Protein AF-A0A2R5HFZ2-F1 (afdb_monomer_lite)

Organism: NCBI:txid2169526

Secondary structure (DSSP, 8-state):
-PEEEES--TTTT-HHHHHHHHHTTS-EEHHHHHHHTTT-TTHHHHHHHHHHTTSEEEETTEEEESSPPB-GGGS--S---BPP-EEE--S-EEEETT-HHHHHHHHSEEEEEE--SS--EEEEEEEETTS-S-SHHHHHHHHHTTPPPPHHHHHHHHHH-S--HHHHHHHHHHHHHGGGT-SEEE-SS--HHHHHHHHTTSEEEEETTEEEESS-B-----PPEEE-S-HHHHHHHHHHB---S---EEEE--

Sequence (254 aa):
MPVQIFGGNKLTRSPFFLALIEFLREEKSLREIHKAFEDTRNLDRQLDQLISAGLVIRSEKRYRLGFPIFTDGDFKLEPTALAPSRLSYDGPIFIEAGSRLAERLSQSLIYQTLTNETNSVKLHFISRFDHGTENLFNYFYKLEKELPLSPFEEEVYQILGDVDPEYCLKYMTTFLLRFLKKESINVSRPDIFVRTLEKYGMIEKTGEKSYMLKQSFQAEEELPVQTFTDPKAFIQAQLAQQQTSVHDYLSIGG

Foldseek 3Di:
DFKDKALDAPLCPDPLNRVVQVVQPDKDAPVVVCVVCVVPPPSVVSVVVCVVVQQWPADPRIIHGSDDADAPVLDDLDAAEDEDAAEDDNDMHIYDPPGPLVVLQQQFKHWDWDDAPQFQKIWIAIARSVLPDDDPVSLVVCVVRVHDDDPLSVVLCVLCPPDDSNVLCNVLVVVVVVCVVPQKDFAPDDHSSNVSCCSNVQWHDPDPGIIGGPADADADDDGHYDYDHDVSVSSRVRSNYDPDPDHTHMYGHD

Structure (mmCIF, N/CA/C/O backbone):
data_AF-A0A2R5HFZ2-F1
#
_entry.id   AF-A0A2R5HFZ2-F1
#
loop_
_atom_site.group_PDB
_atom_site.id
_atom_site.type_symbol
_atom_site.label_atom_id
_atom_site.label_alt_id
_atom_site.label_comp_id
_atom_site.label_asym_id
_atom_site.label_entity_id
_atom_site.label_seq_id
_atom_site.pdbx_PDB_ins_code
_atom_site.Cartn_x
_atom_site.Cartn_y
_atom_site.Cartn_z
_atom_site.occupancy
_atom_site.B_iso_or_equiv
_atom_site.auth_seq_id
_atom_site.auth_comp_id
_atom_site.auth_asym_id
_atom_site.auth_atom_id
_atom_site.pdbx_PDB_model_num
ATOM 1 N N . MET A 1 1 ? 19.995 -7.529 -12.414 1.00 62.22 1 MET A N 1
ATOM 2 C CA . MET A 1 1 ? 19.604 -7.946 -11.044 1.00 62.22 1 MET A CA 1
ATOM 3 C C . MET A 1 1 ? 18.152 -7.556 -10.893 1.00 62.22 1 MET A C 1
ATOM 5 O O . MET A 1 1 ? 17.826 -6.503 -11.410 1.00 62.22 1 MET A O 1
ATOM 9 N N . PRO A 1 2 ? 17.278 -8.360 -10.272 1.00 86.69 2 PRO A N 1
ATOM 10 C CA . PRO A 1 2 ? 15.845 -8.067 -10.276 1.00 86.69 2 PRO A CA 1
ATOM 11 C C . PRO A 1 2 ? 15.543 -6.672 -9.703 1.00 86.69 2 PRO A C 1
ATOM 13 O O . PRO A 1 2 ? 16.298 -6.160 -8.881 1.00 86.69 2 PRO A O 1
ATOM 16 N N . VAL A 1 3 ? 14.446 -6.051 -10.136 1.00 90.81 3 VAL A N 1
ATOM 17 C CA . VAL A 1 3 ? 13.976 -4.763 -9.603 1.00 90.81 3 VAL A CA 1
ATOM 18 C C . VAL A 1 3 ? 12.883 -5.000 -8.569 1.00 90.81 3 VAL A C 1
ATOM 20 O O . VAL A 1 3 ? 11.909 -5.703 -8.831 1.00 90.81 3 VAL A O 1
ATOM 23 N N . GLN A 1 4 ? 13.033 -4.381 -7.402 1.00 92.50 4 GLN A N 1
ATOM 24 C CA . GLN A 1 4 ? 11.986 -4.261 -6.399 1.00 92.50 4 GLN A CA 1
ATOM 25 C C . GLN A 1 4 ? 11.173 -2.991 -6.668 1.00 92.50 4 GLN A C 1
ATOM 27 O O . GLN A 1 4 ? 11.733 -1.914 -6.882 1.00 92.50 4 GLN A O 1
ATOM 32 N N . ILE A 1 5 ? 9.846 -3.129 -6.668 1.00 92.56 5 ILE A N 1
ATOM 33 C CA . ILE A 1 5 ? 8.912 -2.055 -7.017 1.00 92.56 5 ILE A CA 1
ATOM 34 C C . ILE A 1 5 ? 8.063 -1.707 -5.794 1.00 92.56 5 ILE A C 1
ATOM 36 O O . ILE A 1 5 ? 7.328 -2.561 -5.299 1.00 92.56 5 ILE A O 1
ATOM 40 N N . PHE A 1 6 ? 8.114 -0.454 -5.345 1.00 90.81 6 PHE A N 1
ATOM 41 C CA . PHE A 1 6 ? 7.210 0.088 -4.322 1.00 90.81 6 PHE A CA 1
ATOM 42 C C . PHE A 1 6 ? 6.135 0.954 -4.981 1.00 90.81 6 PHE A C 1
ATOM 44 O O . PHE A 1 6 ? 6.389 1.549 -6.026 1.00 90.81 6 PHE A O 1
ATOM 51 N N . GLY A 1 7 ? 4.926 1.001 -4.412 1.00 86.25 7 GLY A N 1
ATOM 52 C CA . GLY A 1 7 ? 3.814 1.775 -4.991 1.00 86.25 7 GLY A CA 1
ATOM 53 C C . GLY A 1 7 ? 3.380 1.293 -6.384 1.00 86.25 7 GLY A C 1
ATOM 54 O O . GLY A 1 7 ? 2.811 2.046 -7.167 1.00 86.25 7 GLY A O 1
ATOM 55 N N . GLY A 1 8 ? 3.695 0.040 -6.732 1.00 84.12 8 GLY A N 1
ATOM 56 C CA . GLY A 1 8 ? 3.371 -0.529 -8.037 1.00 84.12 8 GLY A CA 1
ATOM 57 C C . GLY A 1 8 ? 1.864 -0.668 -8.275 1.00 84.12 8 GLY A C 1
ATOM 58 O O . GLY A 1 8 ? 1.080 -0.837 -7.342 1.00 84.12 8 GLY A O 1
ATOM 59 N N . ASN A 1 9 ? 1.471 -0.665 -9.546 1.00 82.69 9 ASN A N 1
ATOM 60 C CA . ASN A 1 9 ? 0.103 -0.893 -9.995 1.00 82.69 9 ASN A CA 1
ATOM 61 C C . ASN A 1 9 ? 0.015 -2.201 -10.805 1.00 82.69 9 ASN A C 1
ATOM 63 O O . ASN A 1 9 ? 0.996 -2.926 -10.981 1.00 82.69 9 ASN A O 1
ATOM 67 N N . LYS A 1 10 ? -1.171 -2.503 -11.336 1.00 84.19 10 LYS A N 1
ATOM 68 C CA . LYS A 1 10 ? -1.409 -3.704 -12.149 1.00 84.19 10 LYS A CA 1
ATOM 69 C C . LYS A 1 10 ? -0.451 -3.839 -13.341 1.00 84.19 10 LYS A C 1
ATOM 71 O O . LYS A 1 10 ? -0.019 -4.944 -13.658 1.00 84.19 10 LYS A O 1
ATOM 76 N N . LEU A 1 11 ? -0.101 -2.726 -13.986 1.00 87.25 11 LEU A N 1
ATOM 77 C CA . LEU A 1 11 ? 0.795 -2.708 -15.142 1.00 87.25 11 LEU A CA 1
ATOM 78 C C . LEU A 1 11 ? 2.233 -3.042 -14.726 1.00 87.25 11 LEU A C 1
ATOM 80 O O . LEU A 1 11 ? 2.869 -3.890 -15.357 1.00 87.25 11 LEU A O 1
ATOM 84 N N . THR A 1 12 ? 2.707 -2.455 -13.619 1.00 89.56 12 THR A N 1
ATOM 85 C CA . THR A 1 12 ? 4.069 -2.686 -13.118 1.00 89.56 12 THR A CA 1
ATOM 86 C C . THR A 1 12 ? 4.281 -4.060 -12.477 1.00 89.56 12 THR A C 1
ATOM 88 O O . THR A 1 12 ? 5.417 -4.450 -12.224 1.00 89.56 12 THR A O 1
ATOM 91 N N . ARG A 1 13 ? 3.209 -4.826 -12.252 1.00 86.31 13 ARG A N 1
ATOM 92 C CA . ARG A 1 13 ? 3.265 -6.226 -11.794 1.00 86.31 13 ARG A CA 1
ATOM 93 C C . ARG A 1 13 ? 3.108 -7.255 -12.903 1.00 86.31 13 ARG A C 1
ATOM 95 O O . ARG A 1 13 ? 3.192 -8.452 -12.634 1.00 86.31 13 ARG A O 1
ATOM 102 N N . SER A 1 14 ? 2.841 -6.824 -14.134 1.00 90.19 14 SER A N 1
ATOM 103 C CA . SER A 1 14 ? 2.657 -7.768 -15.231 1.00 90.19 14 SER A CA 1
ATOM 104 C C . SER A 1 14 ? 3.952 -8.565 -15.479 1.00 90.19 14 SER A C 1
ATOM 106 O O . SER A 1 14 ? 5.037 -7.976 -15.475 1.00 90.19 14 SER A O 1
ATOM 108 N N . PRO A 1 15 ? 3.872 -9.888 -15.734 1.00 90.69 15 PRO A N 1
ATOM 109 C CA . PRO A 1 15 ? 5.060 -10.702 -16.005 1.00 90.69 15 PRO A CA 1
ATOM 110 C C . PRO A 1 15 ? 5.894 -10.167 -17.173 1.00 90.69 15 PRO A C 1
ATOM 112 O O . PRO A 1 15 ? 7.122 -10.180 -17.122 1.00 90.69 15 PRO A O 1
ATOM 115 N N . PHE A 1 16 ? 5.218 -9.643 -18.201 1.00 92.94 16 PHE A N 1
ATOM 116 C CA . PHE A 1 16 ? 5.869 -9.006 -19.340 1.00 92.94 16 PHE A CA 1
ATOM 117 C C . PHE A 1 16 ? 6.682 -7.781 -18.917 1.00 92.94 16 PHE A C 1
ATOM 119 O O . PHE A 1 16 ? 7.850 -7.685 -19.278 1.00 92.94 16 PHE A O 1
ATOM 126 N N . PHE A 1 17 ? 6.109 -6.868 -18.127 1.00 93.81 17 PHE A N 1
ATOM 127 C CA . PHE A 1 17 ? 6.831 -5.677 -17.691 1.00 93.81 17 PHE A CA 1
ATOM 128 C C . PHE A 1 17 ? 8.045 -6.021 -16.827 1.00 93.81 17 PHE A C 1
ATOM 130 O O . PHE A 1 17 ? 9.115 -5.471 -17.060 1.00 93.81 17 PHE A O 1
ATOM 137 N N . LEU A 1 18 ? 7.920 -6.966 -15.890 1.00 92.12 18 LEU A N 1
ATOM 138 C CA . LEU A 1 18 ? 9.047 -7.392 -15.053 1.00 92.12 18 LEU A CA 1
ATOM 139 C C . LEU A 1 18 ? 10.216 -7.932 -15.892 1.00 92.12 18 LEU A C 1
ATOM 141 O O . LEU A 1 18 ? 11.369 -7.596 -15.630 1.00 92.12 18 LEU A O 1
ATOM 145 N N . ALA A 1 19 ? 9.923 -8.714 -16.934 1.00 92.56 19 ALA A N 1
ATOM 146 C CA . ALA A 1 19 ? 10.944 -9.199 -17.859 1.00 92.56 19 ALA A CA 1
ATOM 147 C C . ALA A 1 19 ? 11.495 -8.078 -18.763 1.00 92.56 19 ALA A C 1
ATOM 149 O O . ALA A 1 19 ? 12.697 -8.022 -19.033 1.00 92.56 19 ALA A O 1
ATOM 150 N N . LEU A 1 20 ? 10.633 -7.156 -19.203 1.00 94.38 20 LEU A N 1
ATOM 151 C CA . LEU A 1 20 ? 11.014 -6.027 -20.049 1.00 94.38 20 LEU A CA 1
ATOM 152 C C . LEU A 1 20 ? 11.926 -5.035 -19.320 1.00 94.38 20 LEU A C 1
ATOM 154 O O . LEU A 1 20 ? 12.846 -4.514 -19.946 1.00 94.38 20 LEU A O 1
ATOM 158 N N . ILE A 1 21 ? 11.709 -4.790 -18.022 1.00 94.19 21 ILE A N 1
ATOM 159 C CA . ILE A 1 21 ? 12.558 -3.894 -17.222 1.00 94.19 21 ILE A CA 1
ATOM 160 C C . ILE A 1 21 ? 14.017 -4.338 -17.283 1.00 94.19 21 ILE A C 1
ATOM 162 O O . ILE A 1 21 ? 14.897 -3.527 -17.566 1.00 94.19 21 ILE A O 1
ATOM 166 N N . GLU A 1 22 ? 14.271 -5.627 -17.054 1.00 91.38 22 GLU A N 1
ATOM 167 C CA . GLU A 1 22 ? 15.630 -6.168 -17.098 1.00 91.38 22 GLU A CA 1
ATOM 168 C C . GLU A 1 22 ? 16.227 -6.080 -18.507 1.00 91.38 22 GLU A C 1
ATOM 170 O O . GLU A 1 22 ? 17.408 -5.769 -18.659 1.00 91.38 22 GLU A O 1
ATOM 175 N N . PHE A 1 23 ? 15.412 -6.296 -19.543 1.00 93.69 23 PHE A N 1
ATOM 176 C CA . PHE A 1 23 ? 15.856 -6.232 -20.935 1.00 93.69 23 PHE A CA 1
ATOM 177 C C . PHE A 1 23 ? 16.185 -4.805 -21.410 1.00 93.69 23 PHE A C 1
ATOM 179 O O . PHE A 1 23 ? 17.129 -4.613 -22.179 1.00 93.69 23 PHE A O 1
ATOM 186 N N . LEU A 1 24 ? 15.430 -3.803 -20.944 1.00 94.38 24 LEU A N 1
ATOM 187 C CA . LEU A 1 24 ? 15.576 -2.387 -21.308 1.00 94.38 24 LEU A CA 1
ATOM 188 C C . LEU A 1 24 ? 16.500 -1.591 -20.373 1.00 94.38 24 LEU A C 1
ATOM 190 O O . LEU A 1 24 ? 16.506 -0.359 -20.425 1.00 94.38 24 LEU A O 1
ATOM 194 N N . ARG A 1 25 ? 17.324 -2.264 -19.558 1.00 89.38 25 ARG A N 1
ATOM 195 C CA . ARG A 1 25 ? 18.435 -1.609 -18.837 1.00 89.38 25 ARG A CA 1
ATOM 196 C C . ARG A 1 25 ? 19.384 -0.868 -19.782 1.00 89.38 25 ARG A C 1
ATOM 198 O O . ARG A 1 25 ? 19.995 0.121 -19.394 1.00 89.38 25 ARG A O 1
ATOM 205 N N . GLU A 1 26 ? 19.466 -1.333 -21.024 1.00 89.62 26 GLU A N 1
ATOM 206 C CA . GLU A 1 26 ? 20.100 -0.643 -22.141 1.00 89.62 26 GLU A CA 1
ATOM 207 C C . GLU A 1 26 ? 19.052 -0.313 -23.204 1.00 89.62 26 GLU A C 1
ATOM 209 O O . GLU A 1 26 ? 18.038 -1.001 -23.324 1.00 89.62 26 GLU A O 1
ATOM 214 N N . GLU A 1 27 ? 19.314 0.696 -24.032 1.00 93.31 27 GLU A N 1
ATOM 215 C CA . GLU A 1 27 ? 18.414 1.026 -25.136 1.00 93.31 27 GLU A CA 1
ATOM 216 C C . GLU A 1 27 ? 18.359 -0.104 -26.171 1.00 93.31 27 GLU A C 1
ATOM 218 O O . GLU A 1 27 ? 19.392 -0.559 -26.671 1.00 93.31 27 GLU A O 1
ATOM 223 N N . LYS A 1 28 ? 17.147 -0.520 -26.550 1.00 95.56 28 LYS A N 1
ATOM 224 C CA . LYS A 1 28 ? 16.920 -1.583 -27.543 1.00 95.56 28 LYS A CA 1
ATOM 225 C C . LYS A 1 28 ? 16.058 -1.093 -28.697 1.00 95.56 28 LYS A C 1
ATOM 227 O O . LYS A 1 28 ? 15.290 -0.141 -28.579 1.00 95.56 28 LYS A O 1
ATOM 232 N N . SER A 1 29 ? 16.178 -1.737 -29.849 1.00 95.19 29 SER A N 1
ATOM 233 C CA . SER A 1 29 ? 15.286 -1.539 -30.992 1.00 95.19 29 SER A CA 1
ATOM 234 C C . SER A 1 29 ? 14.036 -2.413 -30.888 1.00 95.19 29 SER A C 1
ATOM 236 O O . SER A 1 29 ? 14.028 -3.445 -30.220 1.00 95.19 29 SER A O 1
ATOM 238 N N . LEU A 1 30 ? 12.985 -2.049 -31.631 1.00 93.44 30 LEU A N 1
ATOM 239 C CA . LEU A 1 30 ? 11.753 -2.845 -31.690 1.00 93.44 30 LEU A CA 1
ATOM 240 C C . LEU A 1 30 ? 12.022 -4.297 -32.121 1.00 93.44 30 LEU A C 1
ATOM 242 O O . LEU A 1 30 ? 11.455 -5.223 -31.558 1.00 93.44 30 LEU A O 1
ATOM 246 N N . ARG A 1 31 ? 12.932 -4.511 -33.083 1.00 93.19 31 ARG A N 1
ATOM 247 C CA . ARG A 1 31 ? 13.287 -5.855 -33.573 1.00 93.19 31 ARG A CA 1
ATOM 248 C C . ARG A 1 31 ? 13.895 -6.730 -32.478 1.00 93.19 31 ARG A C 1
ATOM 250 O O . ARG A 1 31 ? 13.592 -7.914 -32.419 1.00 93.19 31 ARG A O 1
ATOM 257 N N . GLU A 1 32 ? 14.738 -6.149 -31.629 1.00 95.38 32 GLU A N 1
ATOM 258 C CA . GLU A 1 32 ? 15.334 -6.858 -30.492 1.00 95.38 32 GLU A CA 1
ATOM 259 C C . GLU A 1 32 ? 14.274 -7.218 -29.451 1.00 95.38 32 GLU A C 1
ATOM 261 O O . GLU A 1 32 ? 14.295 -8.333 -28.941 1.00 95.38 32 GLU A O 1
ATOM 266 N N . ILE A 1 33 ? 13.316 -6.318 -29.195 1.00 93.81 33 ILE A N 1
ATOM 267 C CA . ILE A 1 33 ? 12.186 -6.583 -28.293 1.00 93.81 33 ILE A CA 1
ATOM 268 C C . ILE A 1 33 ? 11.312 -7.713 -28.846 1.00 93.81 33 ILE A C 1
ATOM 270 O O . ILE A 1 33 ? 11.071 -8.676 -28.127 1.00 93.81 33 ILE A O 1
ATOM 274 N N . HIS A 1 34 ? 10.883 -7.659 -30.114 1.00 93.75 34 HIS A N 1
ATOM 275 C CA . HIS A 1 34 ? 10.091 -8.753 -30.694 1.00 93.75 34 HIS A CA 1
ATOM 276 C C . HIS A 1 34 ? 10.817 -10.083 -30.583 1.00 93.75 34 HIS A C 1
ATOM 278 O O . HIS A 1 34 ? 10.203 -11.041 -30.145 1.00 93.75 34 HIS A O 1
ATOM 284 N N . LYS A 1 35 ? 12.116 -10.117 -30.905 1.00 94.88 35 LYS A N 1
ATOM 285 C CA . LYS A 1 35 ? 12.922 -11.338 -30.833 1.00 94.88 35 LYS A CA 1
ATOM 286 C C . LYS A 1 35 ? 13.051 -11.891 -29.409 1.00 94.88 35 LYS A C 1
ATOM 288 O O . LYS A 1 35 ? 13.080 -13.100 -29.215 1.00 94.88 35 LYS A O 1
ATOM 293 N N . ALA A 1 36 ? 13.171 -11.023 -28.407 1.00 93.81 36 ALA A N 1
ATOM 294 C CA . ALA A 1 36 ? 13.284 -11.443 -27.011 1.00 93.81 36 ALA A CA 1
ATOM 295 C C . ALA A 1 36 ? 11.942 -11.897 -26.411 1.00 93.81 36 ALA A C 1
ATOM 297 O O . ALA A 1 36 ? 11.929 -12.673 -25.460 1.00 93.81 36 ALA A O 1
ATOM 298 N N . PHE A 1 37 ? 10.824 -11.422 -26.965 1.00 94.44 37 PHE A N 1
ATOM 299 C CA . PHE A 1 37 ? 9.478 -11.623 -26.431 1.00 94.44 37 PHE A CA 1
ATOM 300 C C . PHE A 1 37 ? 8.515 -12.230 -27.466 1.00 94.44 37 PHE A C 1
ATOM 302 O O . PHE A 1 37 ? 7.322 -11.932 -27.425 1.00 94.44 37 PHE A O 1
ATOM 309 N N . GLU A 1 38 ? 9.004 -13.089 -28.373 1.00 91.44 38 GLU A N 1
ATOM 310 C CA . GLU A 1 38 ? 8.217 -13.673 -29.482 1.00 91.44 38 GLU A CA 1
ATOM 311 C C . GLU A 1 38 ? 6.965 -14.417 -28.989 1.00 91.44 38 GLU A C 1
ATOM 313 O O . GLU A 1 38 ? 5.900 -14.324 -29.599 1.00 91.44 38 GLU A O 1
ATOM 318 N N . ASP A 1 39 ? 7.061 -15.072 -27.829 1.00 90.62 39 ASP A N 1
ATOM 319 C CA . ASP A 1 39 ? 5.962 -15.821 -27.208 1.00 90.62 39 ASP A CA 1
ATOM 320 C C . ASP A 1 39 ? 4.954 -14.933 -26.450 1.00 90.62 39 ASP A C 1
ATOM 322 O O . ASP A 1 39 ? 3.920 -15.404 -25.959 1.00 90.62 39 ASP A O 1
ATOM 326 N N . THR A 1 40 ? 5.225 -13.629 -26.329 1.00 91.00 40 THR A N 1
ATOM 327 C CA . THR A 1 40 ? 4.358 -12.705 -25.590 1.00 91.00 40 THR A CA 1
ATOM 328 C C . THR A 1 40 ? 3.142 -12.329 -26.428 1.00 91.00 40 THR A C 1
ATOM 330 O O . THR A 1 40 ? 3.220 -11.600 -27.418 1.00 91.00 40 THR A O 1
ATOM 333 N N . ARG A 1 41 ? 1.961 -12.774 -25.991 1.00 90.12 41 ARG A N 1
ATOM 334 C CA . ARG A 1 41 ? 0.690 -12.420 -26.640 1.00 90.12 41 ARG A CA 1
ATOM 335 C C . ARG A 1 41 ? 0.459 -10.909 -26.621 1.00 90.12 41 ARG A C 1
ATOM 337 O O . ARG A 1 41 ? 0.588 -10.271 -25.579 1.00 90.12 41 ARG A O 1
ATOM 344 N N . ASN A 1 42 ? 0.002 -10.358 -27.746 1.00 91.62 42 ASN A N 1
ATOM 345 C CA . ASN A 1 42 ? -0.332 -8.935 -27.891 1.00 91.62 42 ASN A CA 1
ATOM 346 C C . ASN A 1 42 ? 0.818 -7.988 -27.488 1.00 91.62 42 ASN A C 1
ATOM 348 O O . ASN A 1 42 ? 0.557 -6.946 -26.887 1.00 91.62 42 ASN A O 1
ATOM 352 N N . LEU A 1 43 ? 2.068 -8.356 -27.795 1.00 92.75 43 LEU A N 1
ATOM 353 C CA . LEU A 1 43 ? 3.269 -7.596 -27.433 1.00 92.75 43 LEU A CA 1
ATOM 354 C C . LEU A 1 43 ? 3.154 -6.101 -27.765 1.00 92.75 43 LEU A C 1
ATOM 356 O O . LEU A 1 43 ? 3.356 -5.275 -26.880 1.00 92.75 43 LEU A O 1
ATOM 360 N N . ASP A 1 44 ? 2.758 -5.756 -28.994 1.00 92.00 44 ASP A N 1
ATOM 361 C CA . ASP A 1 44 ? 2.645 -4.356 -29.433 1.00 92.00 44 ASP A CA 1
ATOM 362 C C . ASP A 1 44 ? 1.669 -3.559 -28.566 1.00 92.00 44 ASP A C 1
ATOM 364 O O . ASP A 1 44 ? 1.990 -2.478 -28.079 1.00 92.00 44 ASP A O 1
ATOM 368 N N . ARG A 1 45 ? 0.501 -4.142 -28.269 1.00 94.12 45 ARG A N 1
ATOM 369 C CA . ARG A 1 45 ? -0.506 -3.508 -27.413 1.00 94.12 45 ARG A CA 1
ATOM 370 C C . ARG A 1 45 ? 0.004 -3.314 -25.985 1.00 94.12 45 ARG A C 1
ATOM 372 O O . ARG A 1 45 ? -0.290 -2.289 -25.376 1.00 94.12 45 ARG A O 1
ATOM 379 N N . GLN A 1 46 ? 0.725 -4.292 -25.435 1.00 94.25 46 GLN A N 1
ATOM 380 C CA . GLN A 1 46 ? 1.317 -4.159 -24.101 1.00 94.25 46 GLN A CA 1
ATOM 381 C C . GLN A 1 46 ? 2.403 -3.076 -24.089 1.00 94.25 46 GLN A C 1
ATOM 383 O O . GLN A 1 46 ? 2.452 -2.265 -23.168 1.00 94.25 46 GLN A O 1
ATOM 388 N N . LEU A 1 47 ? 3.233 -3.011 -25.131 1.00 93.94 47 LEU A N 1
ATOM 389 C CA . LEU A 1 47 ? 4.270 -1.995 -25.268 1.00 93.94 47 LEU A CA 1
ATOM 390 C C . LEU A 1 47 ? 3.671 -0.584 -25.393 1.00 93.94 47 LEU A C 1
ATOM 392 O O . LEU A 1 47 ? 4.116 0.325 -24.697 1.00 93.94 47 LEU A O 1
ATOM 396 N N . ASP A 1 48 ? 2.616 -0.409 -26.188 1.00 94.56 48 ASP A N 1
ATOM 397 C CA . ASP A 1 48 ? 1.900 0.865 -26.329 1.00 94.56 48 ASP A CA 1
ATOM 398 C C . ASP A 1 48 ? 1.266 1.331 -25.008 1.00 94.56 48 ASP A C 1
ATOM 400 O O . ASP A 1 48 ? 1.277 2.526 -24.696 1.00 94.56 48 ASP A O 1
ATOM 404 N N . GLN A 1 49 ? 0.753 0.404 -24.190 1.00 94.94 49 GLN A N 1
ATOM 405 C CA . GLN A 1 49 ? 0.268 0.713 -22.840 1.00 94.94 49 GLN A CA 1
ATOM 406 C C . GLN A 1 49 ? 1.398 1.205 -21.931 1.00 94.94 49 GLN A C 1
ATOM 408 O O . GLN A 1 49 ? 1.226 2.200 -21.227 1.00 94.94 49 GLN A O 1
ATOM 413 N N . LEU A 1 50 ? 2.563 0.551 -21.970 1.00 95.00 50 LEU A N 1
ATOM 414 C CA . LEU A 1 50 ? 3.735 0.969 -21.196 1.00 95.00 50 LEU A CA 1
ATOM 415 C C . LEU A 1 50 ? 4.265 2.338 -21.641 1.00 95.00 50 LEU A C 1
ATOM 417 O O . LEU A 1 50 ? 4.677 3.133 -20.797 1.00 95.00 50 LEU A O 1
ATOM 421 N N . ILE A 1 51 ? 4.223 2.630 -22.943 1.00 94.94 51 ILE A N 1
ATOM 422 C CA . ILE A 1 51 ? 4.611 3.937 -23.490 1.00 94.94 51 ILE A CA 1
ATOM 423 C C . ILE A 1 51 ? 3.632 5.020 -23.049 1.00 94.94 51 ILE A C 1
ATOM 425 O O . ILE A 1 51 ? 4.047 6.078 -22.586 1.00 94.94 51 ILE A O 1
ATOM 429 N N . SER A 1 52 ? 2.332 4.737 -23.132 1.00 94.88 52 SER A N 1
ATOM 430 C CA . SER A 1 52 ? 1.283 5.672 -22.718 1.00 94.88 52 SER A CA 1
ATOM 431 C C . SER A 1 52 ? 1.352 5.991 -21.222 1.00 94.88 52 SER A C 1
ATOM 433 O O . SER A 1 52 ? 1.074 7.114 -20.816 1.00 94.88 52 SER A O 1
ATOM 435 N N . ALA A 1 53 ? 1.763 5.017 -20.407 1.00 92.38 53 ALA A N 1
ATOM 436 C CA . ALA A 1 53 ? 1.988 5.181 -18.973 1.00 92.38 53 ALA A CA 1
ATOM 437 C C . ALA A 1 53 ? 3.335 5.849 -18.626 1.00 92.38 53 ALA A C 1
ATOM 439 O O . ALA A 1 53 ? 3.640 6.013 -17.447 1.00 92.38 53 ALA A O 1
ATOM 440 N N . GLY A 1 54 ? 4.172 6.184 -19.616 1.00 93.50 54 GLY A N 1
ATOM 441 C CA . GLY A 1 54 ? 5.499 6.769 -19.400 1.00 93.50 54 GLY A CA 1
ATOM 442 C C . GLY A 1 54 ? 6.535 5.801 -18.815 1.00 93.50 54 GLY A C 1
ATOM 443 O O . GLY A 1 54 ? 7.633 6.221 -18.463 1.00 93.50 54 GLY A O 1
ATOM 444 N N . LEU A 1 55 ? 6.219 4.505 -18.724 1.00 94.44 55 LEU A N 1
ATOM 445 C CA . LEU A 1 55 ? 7.128 3.471 -18.217 1.00 94.44 55 LEU A CA 1
ATOM 446 C C . LEU A 1 55 ? 8.208 3.109 -19.245 1.00 94.44 55 LEU A C 1
ATOM 448 O O . LEU A 1 55 ? 9.329 2.752 -18.884 1.00 94.44 55 LEU A O 1
ATOM 452 N N . VAL A 1 56 ? 7.882 3.234 -20.531 1.00 96.38 56 VAL A N 1
ATOM 453 C CA . VAL A 1 56 ? 8.815 3.057 -21.647 1.00 96.38 56 VAL A CA 1
ATOM 454 C C . VAL A 1 56 ? 8.820 4.326 -22.487 1.00 96.38 56 VAL A C 1
ATOM 456 O O . VAL A 1 56 ? 7.773 4.853 -22.844 1.00 96.38 56 VAL A O 1
ATOM 459 N N . ILE A 1 57 ? 10.004 4.809 -22.849 1.00 96.44 57 ILE A N 1
ATOM 460 C CA . ILE A 1 57 ? 10.162 5.938 -23.763 1.00 96.44 57 ILE A CA 1
ATOM 461 C C . ILE A 1 57 ? 10.636 5.410 -25.109 1.00 96.44 57 ILE A C 1
ATOM 463 O O . ILE A 1 57 ? 11.644 4.707 -25.195 1.00 96.44 57 ILE A O 1
ATOM 467 N N . ARG A 1 58 ? 9.914 5.787 -26.166 1.00 94.75 58 ARG A N 1
ATOM 468 C CA . ARG A 1 58 ? 10.288 5.535 -27.557 1.00 94.75 58 ARG A CA 1
ATOM 469 C C . ARG A 1 58 ? 10.840 6.819 -28.173 1.00 94.75 58 ARG A C 1
ATOM 471 O O . ARG A 1 58 ? 10.099 7.781 -28.345 1.00 94.75 58 ARG A O 1
ATOM 478 N N . SER A 1 59 ? 12.112 6.814 -28.558 1.00 93.69 59 SER A N 1
ATOM 479 C CA . SER A 1 59 ? 12.763 7.916 -29.280 1.00 93.69 59 SER A CA 1
ATOM 480 C C . SER A 1 59 ? 13.677 7.352 -30.360 1.00 93.69 59 SER A C 1
ATOM 482 O O . SER A 1 59 ? 14.333 6.346 -30.132 1.00 93.69 59 SER A O 1
ATOM 484 N N . GLU A 1 60 ? 13.692 7.940 -31.558 1.00 89.94 60 GLU A N 1
ATOM 485 C CA . GLU A 1 60 ? 14.594 7.531 -32.655 1.00 89.94 60 GLU A CA 1
ATOM 486 C C . GLU A 1 60 ? 14.596 6.015 -32.970 1.00 89.94 60 GLU A C 1
ATOM 488 O O . GLU A 1 60 ? 15.614 5.422 -33.316 1.00 89.94 60 GLU A O 1
ATOM 493 N N . LYS A 1 61 ? 13.428 5.357 -32.870 1.00 90.31 61 LYS A N 1
ATOM 494 C CA . LYS A 1 61 ? 13.254 3.889 -33.031 1.00 90.31 61 LYS A CA 1
ATOM 495 C C . LYS A 1 61 ? 13.974 3.038 -31.968 1.00 90.31 61 LYS A C 1
ATOM 497 O O . LYS A 1 61 ? 14.054 1.815 -32.121 1.00 90.31 61 LYS A O 1
ATOM 502 N N . ARG A 1 62 ? 14.446 3.666 -30.897 1.00 94.44 62 ARG A N 1
ATOM 503 C CA . ARG A 1 62 ? 14.974 3.046 -29.685 1.00 94.44 62 ARG A CA 1
ATOM 504 C C . ARG A 1 62 ? 13.945 3.135 -28.567 1.00 94.44 62 ARG A C 1
ATOM 506 O O . ARG A 1 62 ? 13.144 4.068 -28.508 1.00 94.44 62 ARG A O 1
ATOM 513 N N . TYR A 1 63 ? 13.972 2.134 -27.708 1.00 96.81 63 TYR A N 1
ATOM 514 C CA . TYR A 1 63 ? 13.122 1.985 -26.544 1.00 96.81 63 TYR A CA 1
ATOM 515 C C . TYR A 1 63 ? 14.026 1.905 -25.328 1.00 96.81 63 TYR A C 1
ATOM 517 O O . TYR A 1 63 ? 15.023 1.181 -25.336 1.00 96.81 63 TYR A O 1
ATOM 525 N N . ARG A 1 64 ? 13.670 2.657 -24.295 1.00 96.00 64 ARG A N 1
ATOM 526 C CA . ARG A 1 64 ? 14.384 2.705 -23.021 1.00 96.00 64 ARG A CA 1
ATOM 527 C C . ARG A 1 64 ? 13.395 2.854 -21.878 1.00 96.00 64 ARG A C 1
ATOM 529 O O . ARG A 1 64 ? 12.245 3.236 -22.104 1.00 96.00 64 ARG A O 1
ATOM 536 N N . LEU A 1 65 ? 13.848 2.605 -20.657 1.00 96.38 65 LEU A N 1
ATOM 537 C CA . LEU A 1 65 ? 13.047 2.881 -19.468 1.00 96.38 65 LEU A CA 1
ATOM 538 C C . LEU A 1 65 ? 12.754 4.382 -19.354 1.00 96.38 65 LEU A C 1
ATOM 540 O O . LEU A 1 65 ? 13.609 5.233 -19.630 1.00 96.38 65 LEU A O 1
ATOM 544 N N . GLY A 1 66 ? 11.516 4.695 -18.976 1.00 94.38 66 GLY A N 1
ATOM 545 C CA . GLY A 1 66 ? 11.063 6.063 -18.727 1.00 94.38 66 GLY A CA 1
ATOM 546 C C . GLY A 1 66 ? 11.348 6.572 -17.316 1.00 94.38 66 GLY A C 1
ATOM 547 O O . GLY A 1 66 ? 11.084 7.731 -17.018 1.00 94.38 66 GLY A O 1
ATOM 548 N N . PHE A 1 67 ? 11.914 5.723 -16.465 1.00 94.06 67 PHE A N 1
ATOM 549 C CA . PHE A 1 67 ? 12.176 5.979 -15.055 1.00 94.06 67 PHE A CA 1
ATOM 550 C C . PHE A 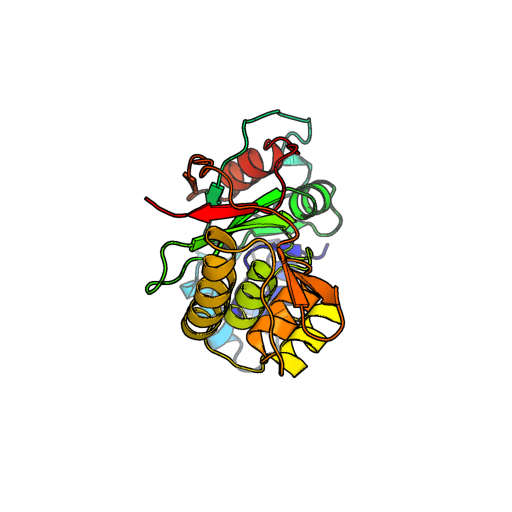1 67 ? 13.582 5.494 -14.672 1.00 94.06 67 PHE A C 1
ATOM 552 O O . PHE A 1 67 ? 14.124 4.597 -15.328 1.00 94.06 67 PHE A O 1
ATOM 559 N N . PRO A 1 68 ? 14.185 6.061 -13.614 1.00 94.31 68 PRO A N 1
ATOM 560 C CA . PRO A 1 68 ? 15.430 5.549 -13.059 1.00 94.31 68 PRO A CA 1
ATOM 561 C C . PRO A 1 68 ? 15.190 4.266 -12.250 1.00 94.31 68 PRO A C 1
ATOM 563 O O . PRO A 1 68 ? 14.162 4.123 -11.588 1.00 94.31 68 PRO A O 1
ATOM 566 N N . ILE A 1 69 ? 16.170 3.359 -12.264 1.00 95.25 69 ILE A N 1
ATOM 567 C CA . ILE A 1 69 ? 16.286 2.285 -11.271 1.00 95.25 69 ILE A CA 1
ATOM 568 C C . ILE A 1 69 ? 17.337 2.738 -10.267 1.00 95.25 69 ILE A C 1
ATOM 570 O O . ILE A 1 69 ? 18.495 2.930 -10.631 1.00 95.25 69 ILE A O 1
ATOM 574 N N . PHE A 1 70 ? 16.922 2.924 -9.023 1.00 95.94 70 PHE A N 1
ATOM 575 C CA . PHE A 1 70 ? 17.781 3.416 -7.960 1.00 95.94 70 PHE A CA 1
ATOM 576 C C . PHE A 1 70 ? 18.646 2.310 -7.352 1.00 95.94 70 PHE A C 1
ATOM 578 O O . PHE A 1 70 ? 18.217 1.164 -7.200 1.00 95.94 70 PHE A O 1
ATOM 585 N N . THR A 1 71 ? 19.855 2.688 -6.958 1.00 94.69 71 THR A N 1
ATOM 586 C CA . THR A 1 71 ? 20.879 1.826 -6.364 1.00 94.69 71 THR A CA 1
ATOM 587 C C . THR A 1 71 ? 21.436 2.454 -5.087 1.00 94.69 71 THR A C 1
ATOM 589 O O . THR A 1 71 ? 21.176 3.620 -4.779 1.00 94.69 71 THR A O 1
ATOM 592 N N . ASP A 1 72 ? 22.262 1.709 -4.353 1.00 93.25 72 ASP A N 1
ATOM 593 C CA . ASP A 1 72 ? 22.923 2.213 -3.142 1.00 93.25 72 ASP A CA 1
ATOM 594 C C . ASP A 1 72 ? 23.780 3.465 -3.400 1.00 93.25 72 ASP A C 1
ATOM 596 O O . ASP A 1 72 ? 23.925 4.304 -2.514 1.00 93.25 72 ASP A O 1
ATOM 600 N N . GLY A 1 73 ? 24.314 3.629 -4.617 1.00 92.56 73 GLY A N 1
ATOM 601 C CA . GLY A 1 73 ? 25.130 4.787 -4.995 1.00 92.56 73 GLY A CA 1
ATOM 602 C C . GLY A 1 73 ? 24.342 6.090 -5.172 1.00 92.56 73 GLY A C 1
ATOM 603 O O . GLY A 1 73 ? 24.934 7.169 -5.170 1.00 92.56 73 GLY A O 1
ATOM 604 N N . ASP A 1 74 ? 23.016 6.018 -5.300 1.00 92.94 74 ASP A N 1
ATOM 605 C CA . ASP A 1 74 ? 22.172 7.187 -5.565 1.00 92.94 74 ASP A CA 1
ATOM 606 C C . ASP A 1 74 ? 21.839 8.004 -4.307 1.00 92.94 74 ASP A C 1
ATOM 608 O O . ASP A 1 74 ? 21.389 9.155 -4.418 1.00 92.94 74 ASP A O 1
ATOM 612 N N . PHE A 1 75 ? 22.059 7.422 -3.120 1.00 91.12 75 PHE A N 1
ATOM 613 C CA . PHE A 1 75 ? 21.630 7.962 -1.831 1.00 91.12 75 PHE A CA 1
ATOM 614 C C . PHE A 1 75 ? 22.734 7.886 -0.781 1.00 91.12 75 PHE A C 1
ATOM 616 O O . PHE A 1 75 ? 23.464 6.907 -0.663 1.00 91.12 75 PHE A O 1
ATOM 623 N N . LYS A 1 76 ? 22.795 8.907 0.078 1.00 85.50 76 LYS A N 1
ATOM 624 C CA . LYS A 1 76 ? 23.554 8.811 1.325 1.00 85.50 76 LYS A CA 1
ATOM 625 C C . LYS A 1 76 ? 22.712 8.048 2.339 1.00 85.50 76 LYS A C 1
ATOM 627 O O . LYS A 1 76 ? 21.740 8.579 2.861 1.00 85.50 76 LYS A O 1
ATOM 632 N N . LEU A 1 77 ? 23.096 6.808 2.623 1.00 80.75 77 LEU A N 1
ATOM 633 C CA . LEU A 1 77 ? 22.410 5.938 3.584 1.00 80.75 77 LEU A CA 1
ATOM 634 C C . LEU A 1 77 ? 22.875 6.173 5.031 1.00 80.75 77 LEU A C 1
ATOM 636 O O . LEU A 1 77 ? 22.808 5.263 5.858 1.00 80.75 77 LEU A O 1
ATOM 640 N N . GLU A 1 78 ? 23.354 7.371 5.347 1.00 74.88 78 GLU A N 1
ATOM 641 C CA . GLU A 1 78 ? 23.661 7.776 6.717 1.00 74.88 78 GLU A CA 1
ATOM 642 C C . GLU A 1 78 ? 22.365 8.196 7.428 1.00 74.88 78 GLU A C 1
ATOM 644 O O . GLU A 1 78 ? 21.436 8.686 6.778 1.00 74.88 78 GLU A O 1
ATOM 649 N N . PRO A 1 79 ? 22.243 7.968 8.744 1.00 66.50 79 PRO A N 1
ATOM 650 C CA . PRO A 1 79 ? 21.067 8.390 9.485 1.00 66.50 79 PRO A CA 1
ATOM 651 C C . PRO A 1 79 ? 20.994 9.918 9.495 1.00 66.50 79 PRO A C 1
ATOM 653 O O . PRO A 1 79 ? 21.783 10.599 10.145 1.00 66.50 79 PRO A O 1
ATOM 656 N N . THR A 1 80 ? 20.030 10.448 8.751 1.00 67.56 80 THR A N 1
ATOM 657 C CA . THR A 1 80 ? 19.546 11.817 8.917 1.00 67.56 80 THR A CA 1
ATOM 658 C C . THR A 1 80 ? 18.330 11.750 9.832 1.00 67.56 80 THR A C 1
ATOM 660 O O . THR A 1 80 ? 17.611 10.754 9.818 1.00 67.56 80 THR A O 1
ATOM 663 N N . ALA A 1 81 ? 18.136 12.768 10.663 1.00 70.94 81 ALA A N 1
ATOM 664 C CA . ALA A 1 81 ? 17.098 12.774 11.682 1.00 70.94 81 ALA A CA 1
ATOM 665 C C . ALA A 1 81 ? 16.120 13.928 11.423 1.00 70.94 81 ALA A C 1
ATOM 667 O O . ALA A 1 81 ? 16.181 14.961 12.086 1.00 70.94 81 ALA A O 1
ATOM 668 N N . LEU A 1 82 ? 15.238 13.760 10.438 1.00 79.25 82 LEU A N 1
ATOM 669 C CA . LEU A 1 82 ? 14.097 14.647 10.217 1.00 79.25 82 LEU A CA 1
ATOM 670 C C . LEU A 1 82 ? 12.954 14.289 11.168 1.00 79.25 82 LEU A C 1
ATOM 672 O O . LEU A 1 82 ? 12.739 13.119 11.495 1.00 79.25 82 LEU A O 1
ATOM 676 N N . ALA A 1 83 ? 12.210 15.312 11.58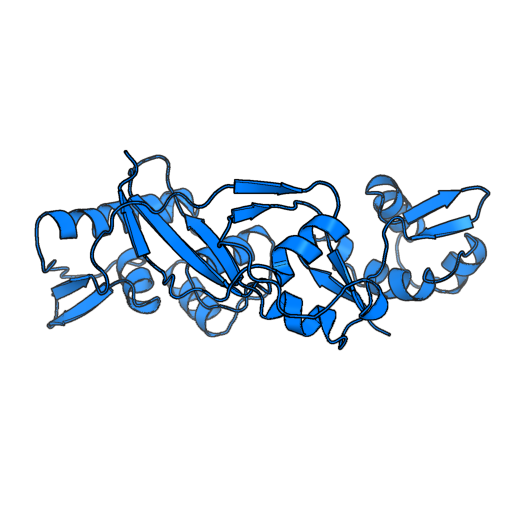7 1.00 81.56 83 ALA A N 1
ATOM 677 C CA . ALA A 1 83 ? 10.968 15.120 12.321 1.00 81.56 83 ALA A CA 1
ATOM 678 C C . ALA A 1 83 ? 9.977 14.277 11.489 1.00 81.56 83 ALA A C 1
ATOM 680 O O . ALA A 1 83 ? 9.940 14.420 10.259 1.00 81.56 83 ALA A O 1
ATOM 681 N N . PRO A 1 84 ? 9.183 13.407 12.136 1.00 85.88 84 PRO A N 1
ATOM 682 C CA . PRO A 1 84 ? 8.205 12.577 11.444 1.00 85.88 84 PRO A CA 1
ATOM 683 C C . PRO A 1 84 ? 7.210 13.434 10.658 1.00 85.88 84 PRO A C 1
ATOM 685 O O . PRO A 1 84 ? 6.786 14.501 11.102 1.00 85.88 84 PRO A O 1
ATOM 688 N N . SER A 1 85 ? 6.877 12.982 9.453 1.00 88.88 85 SER A N 1
ATOM 689 C CA . SER A 1 85 ? 6.015 13.689 8.507 1.00 88.88 85 SER A CA 1
ATOM 690 C C . SER A 1 85 ? 5.188 12.683 7.705 1.00 88.88 85 SER A C 1
ATOM 692 O O . SER A 1 85 ? 5.634 11.572 7.416 1.00 88.88 85 SER A O 1
ATOM 694 N N . ARG A 1 86 ? 3.994 13.075 7.261 1.00 90.19 86 ARG A N 1
ATOM 695 C CA . ARG A 1 86 ? 3.224 12.279 6.295 1.00 90.19 86 ARG A CA 1
ATOM 696 C C . ARG A 1 86 ? 3.727 12.582 4.892 1.00 90.19 86 ARG A C 1
ATOM 698 O O . ARG A 1 86 ? 3.359 13.595 4.302 1.00 90.19 86 ARG A O 1
ATOM 705 N N . LEU A 1 87 ? 4.603 11.725 4.378 1.00 92.62 87 LEU A N 1
ATOM 706 C CA . LEU A 1 87 ? 5.140 11.860 3.027 1.00 92.62 87 LEU A CA 1
ATOM 707 C C . LEU A 1 87 ? 4.220 11.155 2.024 1.00 92.62 87 LEU A C 1
ATOM 709 O O . LEU A 1 87 ? 3.821 10.015 2.253 1.00 92.62 87 LEU A O 1
ATOM 713 N N . SER A 1 88 ? 3.916 11.814 0.907 1.00 91.44 88 SER A N 1
ATOM 714 C CA . SER A 1 88 ? 3.095 11.261 -0.175 1.00 91.44 88 SER A CA 1
ATOM 715 C C . SER A 1 88 ? 3.818 11.313 -1.521 1.00 91.44 88 SER A C 1
ATOM 717 O O . SER A 1 88 ? 4.409 12.337 -1.877 1.00 91.44 88 SER A O 1
ATOM 719 N N . TYR A 1 89 ? 3.752 10.206 -2.263 1.00 93.19 89 TYR A N 1
ATOM 720 C CA . TYR A 1 89 ? 4.226 10.063 -3.638 1.00 93.19 89 TYR A CA 1
ATOM 721 C C . TYR A 1 89 ? 3.367 9.020 -4.365 1.00 93.19 89 TYR A C 1
ATOM 723 O O . TYR A 1 89 ? 3.324 7.860 -3.959 1.00 93.19 89 TYR A O 1
ATOM 731 N N . ASP A 1 90 ? 2.707 9.428 -5.450 1.00 87.00 90 ASP A N 1
ATOM 732 C CA . ASP A 1 90 ? 1.700 8.605 -6.144 1.00 87.00 90 ASP A CA 1
ATOM 733 C C . ASP A 1 90 ? 2.284 7.695 -7.244 1.00 87.00 90 ASP A C 1
ATOM 735 O O . ASP A 1 90 ? 1.556 6.955 -7.910 1.00 87.00 90 ASP A O 1
ATOM 739 N N . GLY A 1 91 ? 3.600 7.748 -7.472 1.00 88.75 91 GLY A N 1
ATOM 740 C CA . GLY A 1 91 ? 4.276 6.988 -8.523 1.00 88.75 91 GLY A CA 1
ATOM 741 C C . GLY A 1 91 ? 4.898 5.667 -8.048 1.00 88.75 91 GLY A C 1
ATOM 742 O O . GLY A 1 91 ? 5.178 5.485 -6.861 1.00 88.75 91 GLY A O 1
ATOM 743 N N . PRO A 1 92 ? 5.188 4.739 -8.977 1.00 92.19 92 PRO A N 1
ATOM 744 C CA . PRO A 1 92 ? 5.999 3.573 -8.667 1.00 92.19 92 PRO A CA 1
ATOM 745 C C . PRO A 1 92 ? 7.469 3.963 -8.457 1.00 92.19 92 PRO A C 1
ATOM 747 O O . PRO A 1 92 ? 8.028 4.778 -9.191 1.00 92.19 92 PRO A O 1
ATOM 750 N N . ILE A 1 93 ? 8.112 3.326 -7.484 1.00 95.00 93 ILE A N 1
ATOM 751 C CA . ILE A 1 93 ? 9.541 3.471 -7.193 1.00 95.00 93 ILE A CA 1
ATOM 752 C C . ILE A 1 93 ? 10.247 2.175 -7.570 1.00 95.00 93 ILE A C 1
ATOM 754 O O . ILE A 1 93 ? 9.839 1.101 -7.132 1.00 95.00 93 ILE A O 1
ATOM 758 N N . PHE A 1 94 ? 11.327 2.286 -8.340 1.00 95.31 94 PHE A N 1
ATOM 759 C CA . PHE A 1 94 ? 12.095 1.153 -8.848 1.00 95.31 94 PHE A CA 1
ATOM 760 C C . PHE A 1 94 ? 13.481 1.150 -8.218 1.00 95.31 94 PHE A C 1
ATOM 762 O O . PHE A 1 94 ? 14.252 2.090 -8.408 1.00 95.31 94 PHE A O 1
ATOM 769 N N . ILE A 1 95 ? 13.801 0.102 -7.467 1.00 95.50 95 ILE A N 1
ATOM 770 C CA . ILE A 1 95 ? 15.086 -0.051 -6.780 1.00 95.50 95 ILE A CA 1
ATOM 771 C C . ILE A 1 95 ? 15.686 -1.408 -7.145 1.00 95.50 95 ILE A C 1
ATOM 773 O O . ILE A 1 95 ? 14.965 -2.383 -7.346 1.00 95.50 95 ILE A O 1
ATOM 777 N N . GLU A 1 96 ? 17.009 -1.495 -7.238 1.00 94.75 96 GLU A N 1
ATOM 778 C CA . GLU A 1 96 ? 17.701 -2.776 -7.376 1.00 94.75 96 GLU A CA 1
ATOM 779 C C . GLU A 1 96 ? 17.399 -3.695 -6.179 1.00 94.75 96 GLU A C 1
ATOM 781 O O . GLU A 1 96 ? 17.654 -3.351 -5.022 1.00 94.75 96 GLU A O 1
ATOM 786 N N . ALA A 1 97 ? 16.816 -4.864 -6.440 1.00 92.88 97 ALA A N 1
ATOM 787 C CA . ALA A 1 97 ? 16.415 -5.792 -5.392 1.00 92.88 97 ALA A CA 1
ATOM 788 C C . ALA A 1 97 ? 17.638 -6.339 -4.642 1.00 92.88 97 ALA A C 1
ATOM 790 O O . ALA A 1 97 ? 18.667 -6.653 -5.241 1.00 92.88 97 ALA A O 1
ATOM 791 N N . GLY A 1 98 ? 17.504 -6.476 -3.322 1.00 92.38 98 GLY A N 1
ATOM 792 C CA . GLY A 1 98 ? 18.591 -6.914 -2.441 1.00 92.38 98 GLY A CA 1
ATOM 793 C C . GLY A 1 98 ? 19.635 -5.835 -2.128 1.00 92.38 98 GLY A C 1
ATOM 794 O O . GLY A 1 98 ? 20.581 -6.118 -1.399 1.00 92.38 98 GLY A O 1
ATOM 795 N N . SER A 1 99 ? 19.473 -4.612 -2.644 1.00 94.19 99 SER A N 1
ATOM 796 C CA . SER A 1 99 ? 20.299 -3.464 -2.254 1.00 94.19 99 SER A CA 1
ATOM 797 C C . SER A 1 99 ? 20.018 -3.025 -0.814 1.00 94.19 99 SER A C 1
ATOM 799 O O . SER A 1 99 ? 18.920 -3.232 -0.279 1.00 94.19 99 SER A O 1
ATOM 801 N N . ARG A 1 100 ? 20.990 -2.354 -0.184 1.00 93.56 100 ARG A N 1
ATOM 802 C CA . ARG A 1 100 ? 20.804 -1.784 1.159 1.00 93.56 100 ARG A CA 1
ATOM 803 C C . ARG A 1 100 ? 19.723 -0.702 1.152 1.00 93.56 100 ARG A C 1
ATOM 805 O O . ARG A 1 100 ? 18.993 -0.548 2.129 1.00 93.56 100 ARG A O 1
ATOM 812 N N . LEU A 1 101 ? 19.603 0.039 0.055 1.00 94.12 101 LEU A N 1
ATOM 813 C CA . LEU A 1 101 ? 18.549 1.010 -0.189 1.00 94.12 101 LEU A CA 1
ATOM 814 C C . LEU A 1 101 ? 17.165 0.359 -0.118 1.00 94.12 101 LEU A C 1
ATOM 816 O O . LEU A 1 101 ? 16.299 0.871 0.589 1.00 94.12 101 LEU A O 1
ATOM 820 N N . ALA A 1 102 ? 16.960 -0.764 -0.813 1.00 94.31 102 ALA A N 1
ATOM 821 C CA . ALA A 1 102 ? 15.684 -1.479 -0.809 1.00 94.31 102 ALA A CA 1
ATOM 822 C C . ALA A 1 102 ? 15.299 -1.952 0.599 1.00 94.31 102 ALA A C 1
ATOM 824 O O . ALA A 1 102 ? 14.153 -1.778 1.020 1.00 94.31 102 ALA A O 1
ATOM 825 N N . GLU A 1 103 ? 16.260 -2.507 1.341 1.00 92.75 103 GLU A N 1
ATOM 826 C CA . GLU A 1 103 ? 16.051 -2.941 2.723 1.00 92.75 103 GLU A CA 1
ATOM 827 C C . GLU A 1 103 ? 15.680 -1.758 3.626 1.00 92.75 103 GLU A C 1
ATOM 829 O O . GLU A 1 103 ? 14.644 -1.784 4.295 1.00 92.75 103 GLU A O 1
ATOM 834 N N . ARG A 1 104 ? 16.480 -0.683 3.598 1.00 91.88 104 ARG A N 1
ATOM 835 C CA . ARG A 1 104 ? 16.235 0.507 4.421 1.00 91.88 104 ARG A CA 1
ATOM 836 C C . ARG A 1 104 ? 14.909 1.177 4.091 1.00 91.88 104 ARG A C 1
ATOM 838 O O . ARG A 1 104 ? 14.221 1.617 5.008 1.00 91.88 104 ARG A O 1
ATOM 845 N N . LEU A 1 105 ? 14.550 1.262 2.811 1.00 93.19 105 LEU A N 1
ATOM 846 C CA . LEU A 1 105 ? 13.275 1.836 2.407 1.00 93.19 105 LEU A CA 1
ATOM 847 C C . LEU A 1 105 ? 12.118 0.958 2.888 1.00 93.19 105 LEU A C 1
ATOM 849 O O . LEU A 1 105 ? 11.189 1.488 3.482 1.00 93.19 105 LEU A O 1
ATOM 853 N N . SER A 1 106 ? 12.202 -0.368 2.740 1.00 92.81 106 SER A N 1
ATOM 854 C CA . SER A 1 106 ? 11.173 -1.300 3.240 1.00 92.81 106 SER A CA 1
ATOM 855 C C . SER A 1 106 ? 10.953 -1.167 4.749 1.00 92.81 106 SER A C 1
ATOM 857 O O . SER A 1 106 ? 9.819 -1.196 5.214 1.00 92.81 106 SER A O 1
ATOM 859 N N . GLN A 1 107 ? 12.035 -0.989 5.513 1.00 90.75 107 GLN A N 1
ATOM 860 C CA . GLN A 1 107 ? 12.007 -0.832 6.972 1.00 90.75 107 GLN A CA 1
ATOM 861 C C . GLN A 1 107 ? 11.664 0.592 7.440 1.00 90.75 107 GLN A C 1
ATOM 863 O O . GLN A 1 107 ? 11.470 0.806 8.638 1.00 90.75 107 GLN A O 1
ATOM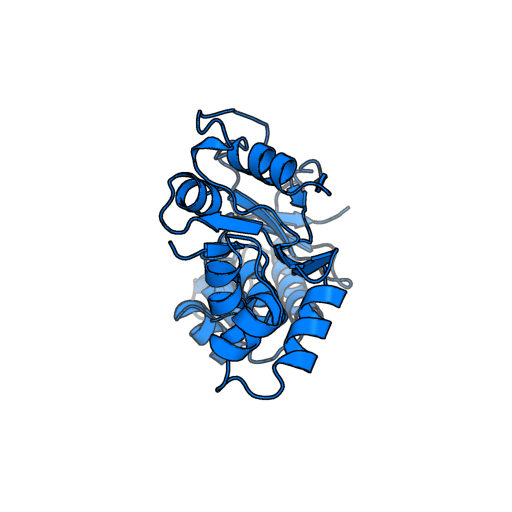 868 N N . SER A 1 108 ? 11.618 1.573 6.535 1.00 90.81 108 SER A N 1
ATOM 869 C CA . SER A 1 108 ? 11.237 2.942 6.885 1.00 90.81 108 SER A CA 1
ATOM 870 C C . SER A 1 108 ? 9.763 3.015 7.287 1.00 90.81 108 SER A C 1
ATOM 872 O O . SER A 1 108 ? 8.955 2.178 6.880 1.00 90.81 108 SER A O 1
ATOM 874 N N . LEU A 1 109 ? 9.416 4.008 8.105 1.00 90.56 109 LEU A N 1
ATOM 875 C CA . LEU A 1 109 ? 8.069 4.149 8.651 1.00 90.56 109 LEU A CA 1
ATOM 876 C C . LEU A 1 109 ? 7.219 5.087 7.798 1.00 90.56 109 LEU A C 1
ATOM 878 O O . LEU A 1 109 ? 7.686 6.131 7.347 1.00 90.56 109 LEU A O 1
ATOM 882 N N . ILE A 1 110 ? 5.955 4.730 7.616 1.00 91.06 110 ILE A N 1
ATOM 883 C CA . ILE A 1 110 ? 4.927 5.587 7.034 1.00 91.06 110 ILE A CA 1
ATOM 884 C C . ILE A 1 110 ? 3.795 5.773 8.043 1.00 91.06 110 ILE A C 1
ATOM 886 O O . ILE A 1 110 ? 3.409 4.838 8.746 1.00 91.06 110 ILE A O 1
ATOM 890 N N . TYR A 1 111 ? 3.275 6.995 8.098 1.00 91.38 111 TYR A N 1
ATOM 891 C CA . TYR A 1 111 ? 2.192 7.397 8.988 1.00 91.38 111 TYR A CA 1
ATOM 892 C C . TYR A 1 111 ? 0.907 7.504 8.183 1.00 91.38 111 TYR A C 1
ATOM 894 O O . TYR A 1 111 ? 0.841 8.234 7.193 1.00 91.38 111 TYR A O 1
ATOM 902 N N . GLN A 1 112 ? -0.106 6.769 8.611 1.00 92.00 112 GLN A N 1
ATOM 903 C CA . GLN A 1 112 ? -1.340 6.567 7.871 1.00 92.00 112 GLN A CA 1
ATOM 904 C C . GLN A 1 112 ? -2.533 6.858 8.773 1.00 92.00 112 GLN A C 1
ATOM 906 O O . GLN A 1 112 ? -2.472 6.663 9.986 1.00 92.00 112 GLN A O 1
ATOM 911 N N . THR A 1 113 ? -3.631 7.319 8.185 1.00 92.88 113 THR A N 1
ATOM 912 C CA . THR A 1 113 ? -4.851 7.610 8.938 1.00 92.88 113 THR A CA 1
ATOM 913 C C . THR A 1 113 ? -6.049 7.042 8.202 1.00 92.88 113 THR A C 1
ATOM 915 O O . THR A 1 113 ? -6.222 7.307 7.015 1.00 92.88 113 THR A O 1
ATOM 918 N N . LEU A 1 114 ? -6.885 6.289 8.916 1.00 94.06 114 LEU A N 1
ATOM 919 C CA . LEU A 1 114 ? -8.227 5.940 8.464 1.00 94.06 114 LEU A CA 1
ATOM 920 C C . LEU A 1 114 ? -9.243 6.899 9.075 1.00 94.06 114 LEU A C 1
ATOM 922 O O . LEU A 1 114 ? -9.250 7.143 10.285 1.00 94.06 114 LEU A O 1
ATOM 926 N N . THR A 1 115 ? -10.126 7.398 8.221 1.00 93.81 115 THR A N 1
ATOM 927 C CA . THR A 1 115 ? -11.260 8.256 8.566 1.00 93.81 115 THR A CA 1
ATOM 928 C C . THR A 1 115 ? -12.505 7.748 7.855 1.00 93.81 115 THR A C 1
ATOM 930 O O . THR A 1 115 ? -12.398 6.961 6.922 1.00 93.81 115 THR A O 1
ATOM 933 N N . ASN A 1 116 ? -13.676 8.203 8.288 1.00 93.69 116 ASN A N 1
ATOM 934 C CA . ASN A 1 116 ? -14.933 7.996 7.573 1.00 93.69 116 ASN A CA 1
ATOM 935 C C . ASN A 1 116 ? -15.736 9.297 7.558 1.00 93.69 116 ASN A C 1
ATOM 937 O O . ASN A 1 116 ? -15.481 10.190 8.366 1.00 93.69 116 ASN A O 1
ATOM 941 N N . GLU A 1 117 ? -16.715 9.401 6.670 1.00 92.56 117 GLU A N 1
ATOM 942 C CA . GLU A 1 117 ? -17.553 10.591 6.513 1.00 92.56 117 GLU A CA 1
ATOM 943 C C . GLU A 1 117 ? -18.570 10.750 7.654 1.00 92.56 117 GLU A C 1
ATOM 945 O O . GLU A 1 117 ? -19.080 11.843 7.896 1.00 92.56 117 GLU A O 1
ATOM 950 N N . THR A 1 118 ? -18.892 9.667 8.374 1.00 91.50 118 THR A N 1
ATOM 951 C CA . THR A 1 118 ? -19.967 9.670 9.382 1.00 91.50 118 THR A CA 1
ATOM 952 C C . THR A 1 118 ? -19.506 10.123 10.770 1.00 91.50 118 THR A C 1
ATOM 954 O O . THR A 1 118 ? -20.256 10.790 11.483 1.00 91.50 118 THR A O 1
ATOM 957 N N . ASN A 1 119 ? -18.311 9.718 11.200 1.00 90.69 119 ASN A N 1
ATOM 958 C CA . ASN A 1 119 ? -17.808 9.941 12.554 1.00 90.69 119 ASN A CA 1
ATOM 959 C C . ASN A 1 119 ? -16.475 10.689 12.500 1.00 90.69 119 ASN A C 1
ATOM 961 O O . ASN A 1 119 ? -15.615 10.366 11.690 1.00 90.69 119 ASN A O 1
ATOM 965 N N . SER A 1 120 ? -16.237 11.593 13.451 1.00 89.38 120 SER A N 1
ATOM 966 C CA . SER A 1 120 ? -14.973 12.335 13.537 1.00 89.38 120 SER A CA 1
ATOM 967 C C . SER A 1 120 ? -13.793 11.517 14.079 1.00 89.38 120 SER A C 1
ATOM 969 O O . SER A 1 120 ? -12.706 12.054 14.252 1.00 89.38 120 SER A O 1
ATOM 971 N N . VAL A 1 121 ? -13.958 10.223 14.363 1.00 93.06 121 VAL A N 1
ATOM 972 C CA . VAL A 1 121 ? -12.854 9.387 14.856 1.00 93.06 121 VAL A CA 1
ATOM 973 C C . VAL A 1 121 ? -11.828 9.157 13.754 1.00 93.06 121 VAL A C 1
ATOM 975 O O . VAL A 1 121 ? -12.168 8.700 12.662 1.00 93.06 121 VAL A O 1
ATOM 978 N N . LYS A 1 122 ? -10.562 9.396 14.090 1.00 93.62 122 LYS A N 1
ATOM 979 C CA . LYS A 1 122 ? -9.405 9.109 13.247 1.00 93.62 122 LYS A CA 1
ATOM 980 C C . LYS A 1 122 ? -8.603 7.969 13.869 1.00 93.62 122 LYS A C 1
ATOM 982 O O . LYS A 1 122 ? -8.292 8.009 15.062 1.00 93.62 122 LYS A O 1
ATOM 987 N N . LEU A 1 123 ? -8.291 6.953 13.067 1.00 93.75 123 LEU A N 1
ATOM 988 C CA . LEU A 1 123 ? -7.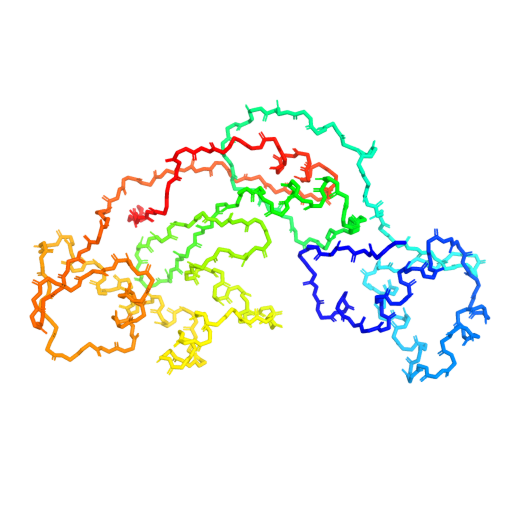423 5.841 13.460 1.00 93.75 123 LEU A CA 1
ATOM 989 C C . LEU A 1 123 ? -6.051 6.080 12.834 1.00 93.75 123 LEU A C 1
ATOM 991 O O . LEU A 1 123 ? -5.934 6.046 11.609 1.00 93.75 123 LEU A O 1
ATOM 995 N N . HIS A 1 124 ? -5.037 6.351 13.647 1.00 92.94 124 HIS A N 1
ATOM 996 C CA . HIS A 1 124 ? -3.681 6.613 13.173 1.00 92.94 124 HIS A CA 1
ATOM 997 C C . HIS A 1 124 ? -2.839 5.354 13.315 1.00 92.94 124 HIS A C 1
ATOM 999 O O . HIS A 1 124 ? -2.821 4.736 14.378 1.00 92.94 124 HIS A O 1
ATOM 1005 N N . PHE A 1 125 ? -2.150 4.997 12.237 1.00 92.88 125 PHE A N 1
ATOM 1006 C CA . PHE A 1 125 ? -1.331 3.801 12.135 1.00 92.88 125 PHE A CA 1
ATOM 1007 C C . PHE A 1 125 ? 0.082 4.146 11.700 1.00 92.88 125 PHE A C 1
ATOM 1009 O O . PHE A 1 125 ? 0.302 5.049 10.884 1.00 92.88 125 PHE A O 1
ATOM 1016 N N . ILE A 1 126 ? 1.027 3.364 12.201 1.00 90.94 126 ILE A N 1
ATOM 1017 C CA . ILE A 1 126 ? 2.403 3.364 11.737 1.00 90.94 126 ILE A CA 1
ATOM 1018 C C . ILE A 1 126 ? 2.681 2.027 11.084 1.00 90.94 126 ILE A C 1
ATOM 1020 O O . ILE A 1 126 ? 2.565 0.957 11.683 1.00 90.94 126 ILE A O 1
ATOM 1024 N N . SER A 1 127 ? 3.095 2.103 9.832 1.00 92.00 127 SER A N 1
ATOM 1025 C CA . SER A 1 127 ? 3.401 0.939 9.023 1.00 92.00 127 SER A CA 1
ATOM 1026 C C . SER A 1 127 ? 4.850 0.990 8.586 1.00 92.00 127 SER A C 1
ATOM 1028 O O . SER A 1 127 ? 5.433 2.059 8.412 1.00 92.00 127 SER A O 1
ATOM 1030 N N . ARG A 1 128 ? 5.431 -0.179 8.338 1.00 91.88 128 ARG A N 1
ATOM 1031 C CA . ARG A 1 128 ? 6.580 -0.263 7.443 1.00 91.88 128 ARG A CA 1
ATOM 1032 C C . ARG A 1 128 ? 6.145 0.151 6.039 1.00 91.88 128 ARG A C 1
ATOM 1034 O O . ARG A 1 128 ? 5.017 -0.125 5.629 1.00 91.88 128 ARG A O 1
ATOM 1041 N N . PHE A 1 129 ? 7.032 0.802 5.297 1.00 91.75 129 PHE A N 1
ATOM 1042 C CA . PHE A 1 129 ? 6.740 1.299 3.952 1.00 91.75 129 PHE A CA 1
ATOM 1043 C C . PHE A 1 129 ? 6.414 0.175 2.954 1.00 91.75 129 PHE A C 1
ATOM 1045 O O . PHE A 1 129 ? 5.681 0.382 1.987 1.00 91.75 129 PHE A O 1
ATOM 1052 N N . ASP A 1 130 ? 6.894 -1.044 3.209 1.00 89.94 130 ASP A N 1
ATOM 1053 C CA . ASP A 1 130 ? 6.523 -2.242 2.448 1.00 89.94 130 ASP A CA 1
ATOM 1054 C C . ASP A 1 130 ? 5.069 -2.712 2.681 1.00 89.94 130 ASP A C 1
ATOM 1056 O O . ASP A 1 130 ? 4.633 -3.665 2.040 1.00 89.94 130 ASP A O 1
ATOM 1060 N N . HIS A 1 131 ? 4.314 -2.050 3.569 1.00 90.19 131 HIS A N 1
ATOM 1061 C CA . HIS A 1 131 ? 2.961 -2.430 3.998 1.00 90.19 131 HIS A CA 1
ATOM 1062 C C . HIS A 1 131 ? 2.899 -3.854 4.583 1.00 90.19 131 HIS A C 1
ATOM 1064 O O . HIS A 1 131 ? 1.861 -4.519 4.571 1.00 90.19 131 HIS A O 1
ATOM 1070 N N . GLY A 1 132 ? 4.022 -4.339 5.117 1.00 89.06 132 GLY A N 1
ATOM 1071 C CA . GLY A 1 132 ? 4.128 -5.627 5.789 1.00 89.06 132 GLY A CA 1
ATOM 1072 C C . GLY A 1 132 ? 3.778 -5.581 7.278 1.00 89.06 132 GLY A C 1
ATOM 1073 O O . GLY A 1 132 ? 3.959 -6.589 7.955 1.00 89.06 132 GLY A O 1
ATOM 1074 N N . THR A 1 133 ? 3.362 -4.433 7.820 1.00 92.25 133 THR A N 1
ATOM 1075 C CA . THR A 1 133 ? 2.836 -4.332 9.193 1.00 92.25 133 THR A CA 1
ATOM 1076 C C . THR A 1 133 ? 1.374 -4.767 9.208 1.00 92.25 133 THR A C 1
ATOM 1078 O O . THR A 1 133 ? 0.585 -4.309 8.386 1.00 92.25 133 THR A O 1
ATOM 1081 N N . GLU A 1 134 ? 0.989 -5.624 10.147 1.00 93.56 134 GLU A N 1
ATOM 1082 C CA . GLU A 1 134 ? -0.395 -6.087 10.275 1.00 93.56 134 GLU A CA 1
ATOM 1083 C C . GLU A 1 134 ? -1.235 -5.039 11.008 1.00 93.56 134 GLU A C 1
ATOM 1085 O O . GLU A 1 134 ? -1.257 -4.977 12.234 1.00 93.56 134 GLU A O 1
ATOM 1090 N N . ASN A 1 135 ? -1.922 -4.189 10.249 1.00 94.19 135 ASN A N 1
ATOM 1091 C CA . ASN A 1 135 ? -2.880 -3.227 10.783 1.00 94.19 135 ASN A CA 1
ATOM 1092 C C . ASN A 1 135 ? -4.050 -3.016 9.813 1.00 94.19 135 ASN A C 1
ATOM 1094 O O . ASN A 1 135 ? -4.029 -3.467 8.663 1.00 94.19 135 ASN A O 1
ATOM 1098 N N . LEU A 1 136 ? -5.098 -2.353 10.302 1.00 94.81 136 LEU A N 1
ATOM 1099 C CA . LEU A 1 136 ? -6.341 -2.188 9.553 1.00 94.81 136 LEU A CA 1
ATOM 1100 C C . LEU A 1 136 ? -6.154 -1.324 8.294 1.00 94.81 136 LEU A C 1
ATOM 1102 O O . LEU A 1 136 ? -6.809 -1.576 7.284 1.00 94.81 136 LEU A O 1
ATOM 1106 N N . PHE A 1 137 ? -5.247 -0.339 8.324 1.00 94.94 137 PHE A N 1
ATOM 1107 C CA . PHE A 1 137 ? -4.940 0.472 7.143 1.00 94.94 137 PHE A CA 1
ATOM 1108 C C . PHE A 1 137 ? -4.330 -0.379 6.030 1.00 94.94 137 PHE A C 1
ATOM 1110 O O . PHE A 1 137 ? -4.834 -0.369 4.908 1.00 94.94 137 PHE A O 1
ATOM 1117 N N . ASN A 1 138 ? -3.281 -1.148 6.336 1.00 94.31 138 ASN A N 1
ATOM 1118 C CA . ASN A 1 138 ? -2.594 -1.973 5.343 1.00 94.31 138 ASN A CA 1
ATOM 1119 C C . ASN A 1 138 ? -3.516 -3.042 4.756 1.00 94.31 138 ASN A C 1
ATOM 1121 O O . ASN A 1 138 ? -3.429 -3.312 3.561 1.00 94.31 138 ASN A O 1
ATOM 1125 N N . TYR A 1 139 ? -4.440 -3.584 5.551 1.00 95.50 139 TYR A N 1
ATOM 1126 C CA . TYR A 1 139 ? -5.476 -4.487 5.056 1.00 95.50 139 TYR A CA 1
ATOM 1127 C C . TYR A 1 139 ? -6.342 -3.837 3.969 1.00 95.50 139 TYR A C 1
ATOM 1129 O O . TYR A 1 139 ? -6.423 -4.365 2.860 1.00 95.50 139 TYR A O 1
ATOM 1137 N N . PHE A 1 140 ? -6.932 -2.666 4.235 1.00 94.88 140 PHE A N 1
ATOM 1138 C CA . PHE A 1 140 ? -7.746 -1.973 3.229 1.00 94.88 140 PHE A CA 1
ATOM 1139 C C . PHE A 1 140 ? -6.923 -1.528 2.019 1.00 94.88 140 PHE A C 1
ATOM 1141 O O . PHE A 1 140 ? -7.368 -1.698 0.886 1.00 94.88 140 PHE A O 1
ATOM 1148 N N . TYR A 1 141 ? -5.702 -1.038 2.243 1.00 91.75 141 TYR A N 1
ATOM 1149 C CA . TYR A 1 141 ? -4.779 -0.675 1.170 1.00 91.75 141 TYR A CA 1
ATOM 1150 C C . TYR A 1 141 ? -4.487 -1.864 0.244 1.00 91.75 141 TYR A C 1
ATOM 1152 O O . TYR A 1 141 ? -4.502 -1.733 -0.981 1.00 91.75 141 TYR A O 1
ATOM 1160 N N . LYS A 1 142 ? -4.249 -3.050 0.813 1.00 91.25 142 LYS A N 1
ATOM 1161 C CA . LYS A 1 142 ? -3.999 -4.272 0.045 1.00 91.25 142 LYS A CA 1
ATOM 1162 C C . LYS A 1 142 ? -5.217 -4.724 -0.744 1.00 91.25 142 LYS A C 1
ATOM 1164 O O . LYS A 1 142 ? -5.048 -5.087 -1.905 1.00 91.25 142 LYS A O 1
ATOM 1169 N N . LEU A 1 143 ? -6.416 -4.650 -0.169 1.00 91.62 143 LEU A N 1
ATOM 1170 C CA . LEU A 1 143 ? -7.648 -4.944 -0.903 1.00 91.62 143 LEU A CA 1
ATOM 1171 C C . LEU A 1 143 ? -7.837 -3.992 -2.092 1.00 91.62 143 LEU A C 1
ATOM 1173 O O . LEU A 1 143 ? -8.035 -4.452 -3.213 1.00 91.62 143 LEU A O 1
ATOM 1177 N N . GLU A 1 144 ? -7.688 -2.682 -1.877 1.00 89.19 144 GLU A N 1
ATOM 1178 C CA . GLU A 1 144 ? -7.846 -1.664 -2.927 1.00 89.19 144 GLU A CA 1
ATOM 1179 C C . GLU A 1 144 ? -6.842 -1.854 -4.079 1.00 89.19 144 GLU A C 1
ATOM 1181 O O . GLU A 1 144 ? -7.167 -1.660 -5.251 1.00 89.19 144 GLU A O 1
ATOM 1186 N N . LYS A 1 145 ? -5.601 -2.237 -3.756 1.00 85.94 145 LYS A N 1
ATOM 1187 C CA . LYS A 1 145 ? -4.512 -2.411 -4.731 1.00 85.94 145 LYS A CA 1
ATOM 1188 C C . LYS A 1 145 ? -4.360 -3.846 -5.251 1.00 85.94 145 LYS A C 1
ATOM 1190 O O . LYS A 1 145 ? -3.354 -4.122 -5.921 1.00 85.94 145 LYS A O 1
ATOM 1195 N N . GLU A 1 146 ? -5.313 -4.732 -4.947 1.00 86.88 146 GLU A N 1
ATOM 1196 C CA . GLU A 1 146 ? -5.295 -6.164 -5.293 1.00 86.88 146 GLU A CA 1
ATOM 1197 C C . GLU A 1 146 ? -3.950 -6.832 -4.916 1.00 86.88 146 GLU A C 1
ATOM 1199 O O . GLU A 1 146 ? -3.302 -7.505 -5.725 1.00 86.88 146 GLU A O 1
ATOM 1204 N N . LEU A 1 147 ? -3.471 -6.572 -3.696 1.00 86.06 147 LEU A N 1
ATOM 1205 C CA . LEU A 1 147 ? -2.231 -7.132 -3.152 1.00 86.06 147 LEU A CA 1
ATOM 1206 C C . LEU A 1 147 ? -2.467 -8.473 -2.456 1.00 86.06 147 LEU A C 1
ATOM 1208 O O . LEU A 1 147 ? -3.532 -8.682 -1.877 1.00 86.06 147 LEU A O 1
ATOM 1212 N N . PRO A 1 148 ? -1.448 -9.353 -2.427 1.00 88.19 148 PRO A N 1
ATOM 1213 C CA . PRO A 1 148 ? -1.468 -10.524 -1.562 1.00 88.19 148 PRO A CA 1
ATOM 1214 C C . PRO A 1 148 ? -1.661 -10.128 -0.094 1.00 88.19 148 PRO A C 1
ATOM 1216 O O . PRO A 1 148 ? -0.985 -9.223 0.407 1.00 88.19 148 PRO A O 1
ATOM 1219 N N . LEU A 1 149 ? -2.563 -10.835 0.582 1.00 92.19 149 LEU A N 1
ATOM 1220 C CA . LEU A 1 149 ? -2.799 -10.713 2.016 1.00 92.19 149 LEU A CA 1
ATOM 1221 C C . LEU A 1 149 ? -1.819 -11.610 2.790 1.00 92.19 149 LEU A C 1
ATOM 1223 O O . LEU A 1 149 ? -1.398 -12.657 2.297 1.00 92.19 149 LEU A O 1
ATOM 1227 N N . SER A 1 150 ? -1.435 -11.200 3.999 1.00 93.81 150 SER A N 1
ATOM 1228 C CA . SER A 1 150 ? -0.747 -12.079 4.951 1.00 93.81 150 SER A CA 1
ATOM 1229 C C . SER A 1 150 ? -1.716 -13.134 5.507 1.00 93.81 150 SER A C 1
ATOM 1231 O O . SER A 1 150 ? -2.928 -12.924 5.463 1.00 93.81 150 SER A O 1
ATOM 1233 N N . PRO A 1 151 ? -1.230 -14.235 6.112 1.00 95.62 151 PRO A N 1
ATOM 1234 C CA . PRO A 1 151 ? -2.108 -15.206 6.772 1.00 95.62 151 PRO A CA 1
ATOM 1235 C C . PRO A 1 151 ? -3.043 -14.570 7.816 1.00 95.62 151 PRO A C 1
ATOM 1237 O O . PRO A 1 151 ? -4.218 -14.917 7.902 1.00 95.62 151 PRO A O 1
ATOM 1240 N N . PHE A 1 152 ? -2.552 -13.581 8.571 1.00 95.56 152 PHE A N 1
ATOM 1241 C CA . PHE A 1 152 ? -3.376 -12.829 9.515 1.00 95.56 152 PHE A CA 1
ATOM 1242 C C . PHE A 1 152 ? -4.479 -12.030 8.805 1.00 95.56 152 PHE A C 1
ATOM 1244 O O . PHE A 1 152 ? -5.630 -12.023 9.246 1.00 95.56 152 PHE A O 1
ATOM 1251 N N . GLU A 1 153 ? -4.140 -11.359 7.704 1.00 95.62 153 GLU A N 1
ATOM 1252 C CA . GLU A 1 153 ? -5.082 -10.572 6.903 1.00 95.62 153 GLU A CA 1
ATOM 1253 C C . GLU A 1 153 ? -6.104 -11.461 6.178 1.00 95.62 153 GLU A C 1
ATOM 1255 O O . GLU A 1 153 ? -7.263 -11.071 6.050 1.00 95.62 153 GLU A O 1
ATOM 1260 N N . GLU A 1 154 ? -5.731 -12.676 5.771 1.00 95.88 154 GLU A N 1
ATOM 1261 C CA . GLU A 1 154 ? -6.671 -13.676 5.256 1.00 95.88 154 GLU A CA 1
ATOM 1262 C C . GLU A 1 154 ? -7.690 -14.081 6.326 1.00 95.88 154 GLU A C 1
ATOM 1264 O O . GLU A 1 154 ? -8.888 -14.142 6.051 1.00 95.88 154 GLU A O 1
ATOM 1269 N N . GLU A 1 155 ? -7.258 -14.294 7.573 1.00 96.38 155 GLU A N 1
ATOM 1270 C CA . GLU A 1 155 ? -8.182 -14.559 8.679 1.00 96.38 155 GLU A CA 1
ATOM 1271 C C . GLU A 1 155 ? -9.116 -13.369 8.955 1.00 96.38 155 GLU A C 1
ATOM 1273 O O . GLU A 1 155 ? -10.280 -13.571 9.306 1.00 96.38 155 GLU A O 1
ATOM 1278 N N . VAL A 1 156 ? -8.634 -12.130 8.801 1.00 96.12 156 VAL A N 1
ATOM 1279 C CA . VAL A 1 156 ? -9.482 -10.925 8.867 1.00 96.12 156 VAL A CA 1
ATOM 1280 C C . VAL A 1 156 ? -10.489 -10.919 7.717 1.00 96.12 156 VAL A C 1
ATOM 1282 O O . VAL A 1 156 ? -11.672 -10.667 7.953 1.00 96.12 156 VAL A O 1
ATOM 1285 N N . TYR A 1 157 ? -10.063 -11.263 6.501 1.00 95.88 157 TYR A N 1
ATOM 1286 C CA . TYR A 1 157 ? -10.940 -11.361 5.336 1.00 95.88 157 TYR A CA 1
ATOM 1287 C C . TYR A 1 157 ? -12.035 -12.420 5.525 1.00 95.88 157 TYR A C 1
ATOM 1289 O O . TYR A 1 157 ? -13.175 -12.190 5.143 1.00 95.88 157 TYR A O 1
ATOM 1297 N N . GLN A 1 158 ? -11.759 -13.539 6.203 1.00 95.75 158 GLN A N 1
ATOM 1298 C CA . GLN A 1 158 ? -12.801 -14.519 6.557 1.00 95.75 158 GLN A CA 1
ATOM 1299 C C . GLN A 1 158 ? -13.845 -13.976 7.553 1.00 95.75 158 GLN A C 1
ATOM 1301 O O . GLN A 1 158 ? -14.951 -14.512 7.640 1.00 95.75 158 GLN A O 1
ATOM 1306 N N . ILE A 1 159 ? -13.509 -12.939 8.330 1.00 95.12 159 ILE A N 1
ATOM 1307 C CA . ILE A 1 159 ? -14.427 -12.295 9.284 1.00 95.12 159 ILE A CA 1
ATOM 1308 C C . ILE A 1 159 ? -15.211 -11.166 8.613 1.00 95.12 159 ILE A C 1
ATOM 1310 O O . ILE A 1 159 ? -16.432 -11.118 8.760 1.00 95.12 159 ILE A O 1
ATOM 1314 N N . LEU A 1 160 ? -14.519 -10.245 7.934 1.00 93.62 160 LEU A N 1
ATOM 1315 C CA . LEU A 1 160 ? -15.133 -9.074 7.304 1.00 93.62 160 LEU A CA 1
ATOM 1316 C C . LEU A 1 160 ? -15.758 -9.399 5.950 1.00 93.62 160 LEU A C 1
ATOM 1318 O O . LEU A 1 160 ? -16.853 -8.927 5.668 1.00 93.62 160 LEU A O 1
ATOM 1322 N N . GLY A 1 161 ? -15.086 -10.197 5.126 1.00 89.81 161 GLY A N 1
ATOM 1323 C CA . GLY A 1 161 ? -15.398 -10.355 3.711 1.00 89.81 161 GLY A CA 1
ATOM 1324 C C . GLY A 1 161 ? -15.065 -9.103 2.897 1.00 89.81 161 GLY A C 1
ATOM 1325 O O . GLY A 1 161 ? -14.251 -8.269 3.296 1.00 89.81 161 GLY A O 1
ATOM 1326 N N . ASP A 1 162 ? -15.733 -8.972 1.752 1.00 87.44 162 ASP A N 1
ATOM 1327 C CA . ASP A 1 162 ? -15.580 -7.864 0.801 1.00 87.44 162 ASP A CA 1
ATOM 1328 C C . ASP A 1 162 ? -16.424 -6.641 1.206 1.00 87.44 162 ASP A C 1
ATOM 1330 O O . ASP A 1 162 ? -17.294 -6.165 0.476 1.00 87.44 162 ASP A O 1
ATOM 1334 N N . VAL A 1 163 ? -16.258 -6.203 2.454 1.00 89.75 163 VAL A N 1
ATOM 1335 C CA . VAL A 1 163 ? -17.001 -5.061 2.991 1.00 89.75 163 VAL A CA 1
ATOM 1336 C C . VAL A 1 163 ? -16.315 -3.767 2.582 1.00 89.75 163 VAL A C 1
ATOM 1338 O O . VAL A 1 163 ? -15.112 -3.598 2.774 1.00 89.75 163 VAL A O 1
ATOM 1341 N N . ASP A 1 164 ? -17.122 -2.832 2.090 1.00 91.38 164 ASP A N 1
ATOM 1342 C CA . ASP A 1 164 ? -16.707 -1.468 1.790 1.00 91.38 164 ASP A CA 1
ATOM 1343 C C . ASP A 1 164 ? -16.006 -0.799 3.003 1.00 91.38 164 ASP A C 1
ATOM 1345 O O . ASP A 1 164 ? -16.564 -0.809 4.112 1.00 91.38 164 ASP A O 1
ATOM 1349 N N . PRO A 1 165 ? -14.797 -0.221 2.834 1.00 93.31 165 PRO A N 1
ATOM 1350 C CA . PRO A 1 165 ? -14.039 0.375 3.934 1.00 93.31 165 PRO A CA 1
ATOM 1351 C C . PRO A 1 165 ? -14.781 1.500 4.664 1.00 93.31 165 PRO A C 1
ATOM 1353 O O . PRO A 1 165 ? -14.720 1.560 5.893 1.00 93.31 165 PRO A O 1
ATOM 1356 N N . GLU A 1 166 ? -15.515 2.353 3.945 1.00 94.19 166 GLU A N 1
ATOM 1357 C CA . GLU A 1 166 ? -16.272 3.471 4.525 1.00 94.19 166 GLU A CA 1
ATOM 1358 C C . GLU A 1 166 ? -17.391 2.948 5.437 1.00 94.19 166 GLU A C 1
ATOM 1360 O O . GLU A 1 166 ? -17.512 3.342 6.603 1.00 94.19 166 GLU A O 1
ATOM 1365 N N . TYR A 1 167 ? -18.154 1.963 4.955 1.00 94.12 167 TYR A N 1
ATOM 1366 C CA . TYR A 1 167 ? -19.153 1.268 5.758 1.00 94.12 167 TYR A CA 1
ATOM 1367 C C . TYR A 1 167 ? -18.521 0.577 6.973 1.00 94.12 167 TYR A C 1
ATOM 1369 O O . TYR A 1 167 ? -19.009 0.732 8.092 1.00 94.12 167 TYR A O 1
ATOM 1377 N N . CYS A 1 168 ? -17.414 -0.146 6.796 1.00 95.00 168 CYS A N 1
ATOM 1378 C CA . CYS A 1 168 ? -16.727 -0.816 7.899 1.00 95.00 168 CYS A CA 1
ATOM 1379 C C . CYS A 1 168 ? -16.287 0.177 8.987 1.00 95.00 168 CYS A C 1
ATOM 1381 O O . CYS A 1 168 ? -16.571 -0.015 10.176 1.00 95.00 168 CYS A O 1
ATOM 1383 N N . LEU A 1 169 ? -15.631 1.266 8.580 1.00 95.81 169 LEU A N 1
ATOM 1384 C CA . LEU A 1 169 ? -15.108 2.281 9.487 1.00 95.81 169 LEU A CA 1
ATOM 1385 C C . LEU A 1 169 ? -16.221 3.023 10.212 1.00 95.81 169 LEU A C 1
ATOM 1387 O O . LEU A 1 169 ? -16.085 3.268 11.411 1.00 95.81 169 LEU A O 1
ATOM 1391 N N . LYS A 1 170 ? -17.349 3.304 9.555 1.00 95.69 170 LYS A N 1
ATOM 1392 C CA . LYS A 1 170 ? -18.532 3.865 10.214 1.00 95.69 170 LYS A CA 1
ATOM 1393 C C . LYS A 1 170 ? -18.955 3.032 11.428 1.00 95.69 170 LYS A C 1
ATOM 1395 O O . LYS A 1 170 ? -19.095 3.582 12.518 1.00 95.69 170 LYS A O 1
ATOM 1400 N N . TYR A 1 171 ? -19.131 1.717 11.278 1.00 95.56 171 TYR A N 1
ATOM 1401 C CA . TYR A 1 171 ? -19.588 0.860 12.383 1.00 95.56 171 TYR A CA 1
ATOM 1402 C C . TYR A 1 171 ? -18.520 0.679 13.463 1.00 95.56 171 TYR A C 1
ATOM 1404 O O . TYR A 1 171 ? -18.828 0.778 14.655 1.00 95.56 171 TYR A O 1
ATOM 1412 N N . MET A 1 172 ? -17.262 0.473 13.062 1.00 95.81 172 MET A N 1
ATOM 1413 C CA . MET A 1 172 ? -16.139 0.365 13.995 1.00 95.81 172 MET A CA 1
ATOM 1414 C C . MET A 1 172 ? -15.990 1.629 14.842 1.00 95.81 172 MET A C 1
ATOM 1416 O O . MET A 1 172 ? -15.947 1.558 16.068 1.00 95.81 172 MET A O 1
ATOM 1420 N N . THR A 1 173 ? -15.972 2.803 14.213 1.00 95.50 173 THR A N 1
ATOM 1421 C CA . THR A 1 173 ? -15.789 4.073 14.925 1.00 95.50 173 THR A CA 1
ATOM 1422 C C . THR A 1 173 ? -16.997 4.445 15.779 1.00 95.50 173 THR A C 1
ATOM 1424 O O . THR A 1 173 ? -16.813 4.895 16.908 1.00 95.50 173 THR A O 1
ATOM 1427 N N . THR A 1 174 ? -18.228 4.164 15.335 1.00 95.12 174 THR A N 1
ATOM 1428 C CA . THR A 1 174 ? -19.420 4.300 16.189 1.00 95.12 174 THR A CA 1
ATOM 1429 C C . THR A 1 174 ? -19.327 3.417 17.439 1.00 95.12 174 THR A C 1
ATOM 1431 O O . THR A 1 174 ? -19.720 3.848 18.527 1.00 95.12 174 THR A O 1
ATOM 1434 N N . PHE A 1 175 ? -18.783 2.200 17.328 1.00 94.94 175 PHE A N 1
ATOM 1435 C CA . PHE A 1 175 ? -18.521 1.357 18.493 1.00 94.94 175 PHE A CA 1
ATOM 1436 C C . PHE A 1 175 ? -17.445 1.964 19.407 1.00 94.94 175 PHE A C 1
ATOM 1438 O O . PHE A 1 175 ? -17.679 2.083 20.612 1.00 94.94 175 PHE A O 1
ATOM 1445 N N . LEU A 1 176 ? -16.318 2.412 18.841 1.00 94.88 176 LEU A N 1
ATOM 1446 C CA . LEU A 1 176 ? -15.206 3.015 19.586 1.00 94.88 176 LEU A CA 1
ATOM 1447 C C . LEU A 1 176 ? -15.621 4.287 20.348 1.00 94.88 176 LEU A C 1
ATOM 1449 O O . LEU A 1 176 ? -15.230 4.470 21.499 1.00 94.88 176 LEU A O 1
ATOM 1453 N N . LEU A 1 177 ? -16.490 5.127 19.774 1.00 94.19 177 LEU A N 1
ATOM 1454 C CA . LEU A 1 177 ? -17.018 6.336 20.428 1.00 94.19 177 LEU A CA 1
ATOM 1455 C C . LEU A 1 177 ? -17.753 6.051 21.744 1.00 94.19 177 LEU A C 1
ATOM 1457 O O . LEU A 1 177 ? -17.849 6.924 22.610 1.00 94.19 177 LEU A O 1
ATOM 1461 N N . ARG A 1 178 ? -18.273 4.833 21.938 1.00 93.44 178 ARG A N 1
ATOM 1462 C CA . ARG A 1 178 ? -18.947 4.460 23.190 1.00 93.44 178 ARG A CA 1
ATOM 1463 C C . ARG A 1 178 ? -17.983 4.477 24.379 1.00 93.44 178 ARG A C 1
ATOM 1465 O O . ARG A 1 178 ? -18.442 4.732 25.495 1.00 93.44 178 ARG A O 1
ATOM 1472 N N . PHE A 1 179 ? -16.683 4.273 24.141 1.00 92.88 179 PHE A N 1
ATOM 1473 C CA . PHE A 1 179 ? -15.654 4.286 25.181 1.00 92.88 179 PHE A CA 1
ATOM 1474 C C . PHE A 1 179 ? -15.358 5.680 25.743 1.00 92.88 179 PHE A C 1
ATOM 1476 O O . PHE A 1 179 ? -14.853 5.794 26.853 1.00 92.88 179 PHE A O 1
ATOM 1483 N N . LEU A 1 180 ? -15.775 6.752 25.058 1.00 89.88 180 LEU A N 1
ATOM 1484 C CA . LEU A 1 180 ? -15.694 8.112 25.608 1.00 89.88 180 LEU A CA 1
ATOM 1485 C C . LEU A 1 180 ? -16.610 8.318 26.820 1.00 89.88 180 LEU A C 1
ATOM 1487 O O . LEU A 1 180 ? -16.399 9.229 27.612 1.00 89.88 180 LEU A O 1
ATOM 1491 N N . LYS A 1 181 ? -17.662 7.499 26.946 1.00 89.69 181 LYS A N 1
ATOM 1492 C CA . LYS A 1 181 ? -18.661 7.605 28.021 1.00 89.69 181 LYS A CA 1
ATOM 1493 C C . LYS A 1 181 ? -18.544 6.496 29.062 1.00 89.69 181 LYS A C 1
ATOM 1495 O O . LYS A 1 181 ? -19.134 6.616 30.132 1.00 89.69 181 LYS A O 1
ATOM 1500 N N . LYS A 1 182 ? -17.899 5.380 28.722 1.00 90.19 182 LYS A N 1
ATOM 1501 C CA . LYS A 1 182 ? -17.825 4.174 29.553 1.00 90.19 182 LYS A CA 1
ATOM 1502 C C . LYS A 1 182 ? -16.479 3.501 29.350 1.00 90.19 182 LYS A C 1
ATOM 1504 O O . LYS A 1 182 ? -16.110 3.231 28.219 1.00 90.19 182 LYS A O 1
ATOM 1509 N N . GLU A 1 183 ? -15.813 3.132 30.433 1.00 87.50 183 GLU A N 1
ATOM 1510 C CA . GLU A 1 183 ? -14.536 2.409 30.359 1.00 87.50 183 GLU A CA 1
ATOM 1511 C C . GLU A 1 183 ? -14.699 0.991 29.792 1.00 87.50 183 GLU A C 1
ATOM 1513 O O . GLU A 1 183 ? -13.814 0.489 29.104 1.00 87.50 183 GLU A O 1
ATOM 1518 N N . SER A 1 184 ? -15.855 0.362 30.030 1.00 90.31 184 SER A N 1
ATOM 1519 C CA . SER A 1 184 ? -16.189 -0.965 29.513 1.00 90.31 184 SER A CA 1
ATOM 1520 C C . SER A 1 184 ? -17.532 -0.989 28.787 1.00 90.31 184 SER A C 1
ATOM 1522 O O . SER A 1 184 ? -18.515 -0.346 29.179 1.00 90.31 184 SER A O 1
ATOM 1524 N N . ILE A 1 185 ? -17.580 -1.761 27.702 1.00 92.31 185 ILE A N 1
ATOM 1525 C CA . ILE A 1 185 ? -18.760 -1.921 26.859 1.00 92.31 185 ILE A CA 1
ATOM 1526 C C . ILE A 1 185 ? -19.178 -3.385 26.832 1.00 92.31 185 ILE A C 1
ATOM 1528 O O . ILE A 1 185 ? -18.454 -4.253 26.350 1.00 92.31 185 ILE A O 1
ATOM 1532 N N . ASN A 1 186 ? -20.399 -3.643 27.301 1.00 90.38 186 ASN A N 1
ATOM 1533 C CA . ASN A 1 186 ? -20.996 -4.968 27.223 1.00 90.38 186 ASN A CA 1
ATOM 1534 C C . ASN A 1 186 ? -21.573 -5.234 25.825 1.00 90.38 186 ASN A C 1
ATOM 1536 O O . ASN A 1 186 ? -22.439 -4.495 25.344 1.00 90.38 186 ASN A O 1
ATOM 1540 N N . VAL A 1 187 ? -21.123 -6.319 25.201 1.00 87.50 187 VAL A N 1
ATOM 1541 C CA . VAL A 1 187 ? -21.545 -6.812 23.891 1.00 87.50 187 VAL A CA 1
ATOM 1542 C C . VAL A 1 187 ? -21.892 -8.292 24.022 1.00 87.50 187 VAL A C 1
ATOM 1544 O O . VAL A 1 187 ? -21.026 -9.149 24.165 1.00 87.50 187 VAL A O 1
ATOM 1547 N N . SER A 1 188 ? -23.190 -8.608 23.985 1.00 81.31 188 SER A N 1
ATOM 1548 C CA . SER A 1 188 ? -23.657 -9.995 24.155 1.00 81.31 188 SER A CA 1
ATOM 1549 C C . SER A 1 188 ? -23.352 -10.893 22.955 1.00 81.31 188 SER A C 1
ATOM 1551 O O . SER A 1 188 ? -23.190 -12.097 23.130 1.00 81.31 188 SER A O 1
ATOM 1553 N N . ARG A 1 189 ? -23.308 -10.321 21.746 1.00 85.06 189 ARG A N 1
ATOM 1554 C CA . ARG A 1 189 ? -22.930 -10.996 20.500 1.00 85.06 189 ARG A CA 1
ATOM 1555 C C . ARG A 1 189 ? -22.070 -10.025 19.689 1.00 85.06 189 ARG A C 1
ATOM 1557 O O . ARG A 1 189 ? -22.632 -9.044 19.204 1.00 85.06 189 ARG A O 1
ATOM 1564 N N . PRO A 1 190 ? -20.744 -10.223 19.615 1.00 87.62 190 PRO A N 1
ATOM 1565 C CA . PRO A 1 190 ? -19.888 -9.347 18.832 1.00 87.62 190 PRO A CA 1
ATOM 1566 C C . PRO A 1 190 ? -20.158 -9.583 17.345 1.00 87.62 190 PRO A C 1
ATOM 1568 O O . PRO A 1 190 ? -20.155 -10.723 16.876 1.00 87.62 190 PRO A O 1
ATOM 1571 N N . ASP A 1 191 ? -20.441 -8.501 16.627 1.00 93.44 191 ASP A N 1
ATOM 1572 C CA . ASP A 1 191 ? -20.548 -8.528 15.172 1.00 93.44 191 ASP A CA 1
ATOM 1573 C C . ASP A 1 191 ? -19.157 -8.635 14.522 1.00 93.44 191 ASP A C 1
ATOM 1575 O O . ASP A 1 191 ? -18.126 -8.701 15.199 1.00 93.44 191 ASP A O 1
ATOM 1579 N N . ILE A 1 192 ? -19.125 -8.684 13.191 1.00 95.12 192 ILE A N 1
ATOM 1580 C CA . ILE A 1 192 ? -17.878 -8.795 12.427 1.00 95.12 192 ILE A CA 1
ATOM 1581 C C . ILE A 1 192 ? -16.926 -7.615 12.681 1.00 95.12 192 ILE A C 1
ATOM 1583 O O . ILE A 1 192 ? -15.717 -7.811 12.689 1.00 95.12 192 ILE A O 1
ATOM 1587 N N . PHE A 1 193 ? -17.441 -6.418 12.973 1.00 95.81 193 PHE A N 1
ATOM 1588 C CA . PHE A 1 193 ? -16.628 -5.222 13.196 1.00 95.81 193 PHE A CA 1
ATOM 1589 C C . PHE A 1 193 ? -15.940 -5.264 14.555 1.00 95.81 193 PHE A C 1
ATOM 1591 O O . PHE A 1 193 ? -14.735 -5.038 14.646 1.00 95.81 193 PHE A O 1
ATOM 1598 N N . VAL A 1 194 ? -16.683 -5.622 15.606 1.00 94.88 194 VAL A N 1
ATOM 1599 C CA . VAL A 1 194 ? -16.132 -5.805 16.955 1.00 94.88 194 VAL A CA 1
ATOM 1600 C C . VAL A 1 194 ? -15.097 -6.930 16.957 1.00 94.88 194 VAL A C 1
ATOM 1602 O O . VAL A 1 194 ? -14.018 -6.760 17.520 1.00 94.88 194 VAL A O 1
ATOM 1605 N N . ARG A 1 195 ? -15.377 -8.051 16.277 1.00 95.19 195 ARG A N 1
ATOM 1606 C CA . ARG A 1 195 ? -14.421 -9.166 16.155 1.00 95.19 195 ARG A CA 1
ATOM 1607 C C . ARG A 1 195 ? -13.133 -8.748 15.448 1.00 95.19 195 ARG A C 1
ATOM 1609 O O . ARG A 1 195 ? -12.058 -9.168 15.864 1.00 95.19 195 ARG A O 1
ATOM 1616 N N . THR A 1 196 ? -13.220 -7.915 14.415 1.00 96.12 196 THR A N 1
ATOM 1617 C CA . THR A 1 196 ? -12.033 -7.410 13.718 1.00 96.12 196 THR A CA 1
ATOM 1618 C C . THR A 1 196 ? -11.242 -6.418 14.567 1.00 96.12 196 THR A C 1
ATOM 1620 O O . THR A 1 196 ? -10.021 -6.531 14.636 1.00 96.12 196 THR A O 1
ATOM 1623 N N . LEU A 1 197 ? -11.906 -5.501 15.281 1.00 95.38 197 LEU A N 1
ATOM 1624 C CA . LEU A 1 197 ? -11.238 -4.599 16.231 1.00 95.38 197 LEU A CA 1
ATOM 1625 C C . LEU A 1 197 ? -10.502 -5.372 17.337 1.00 95.38 197 LEU A C 1
ATOM 1627 O O . LEU A 1 197 ? -9.395 -4.996 17.720 1.00 95.38 197 LEU A O 1
ATOM 1631 N N . GLU A 1 198 ? -11.104 -6.452 17.841 1.00 94.81 198 GLU A N 1
ATOM 1632 C CA . GLU A 1 198 ? -10.478 -7.362 18.809 1.00 94.81 198 GLU A CA 1
ATOM 1633 C C . GLU A 1 198 ? -9.268 -8.074 18.192 1.00 94.81 198 GLU A C 1
ATOM 1635 O O . GLU A 1 198 ? -8.205 -8.132 18.807 1.00 94.81 198 GLU A O 1
ATOM 1640 N N . LYS A 1 199 ? -9.397 -8.559 16.952 1.00 94.94 199 LYS A N 1
ATOM 1641 C CA . LYS A 1 199 ? -8.327 -9.266 16.238 1.00 94.94 199 LYS A CA 1
ATOM 1642 C C . LYS A 1 199 ? -7.101 -8.386 15.980 1.00 94.94 199 LYS A C 1
ATOM 1644 O O . LYS A 1 199 ? -5.986 -8.857 16.172 1.00 94.94 199 LYS A O 1
ATOM 1649 N N . TYR A 1 200 ? -7.297 -7.117 15.623 1.00 94.31 200 TYR A N 1
ATOM 1650 C CA . TYR A 1 200 ? -6.218 -6.124 15.515 1.00 94.31 200 TYR A CA 1
ATOM 1651 C C . TYR A 1 200 ? -5.727 -5.596 16.872 1.00 94.31 200 TYR A C 1
ATOM 1653 O O . TYR A 1 200 ? -4.832 -4.759 16.920 1.00 94.31 200 TYR A O 1
ATOM 1661 N N . GLY A 1 201 ? -6.305 -6.048 17.990 1.00 93.12 201 GLY A N 1
ATOM 1662 C CA . GLY A 1 201 ? -5.891 -5.625 19.323 1.00 93.12 201 GLY A CA 1
ATOM 1663 C C . GLY A 1 201 ? -6.204 -4.161 19.639 1.00 93.12 201 GLY A C 1
ATOM 1664 O O . GLY A 1 201 ? -5.564 -3.588 20.514 1.00 93.12 201 GLY A O 1
ATOM 1665 N N . MET A 1 202 ? -7.182 -3.551 18.967 1.00 93.12 202 MET A N 1
ATOM 1666 C CA . MET A 1 202 ? -7.645 -2.197 19.303 1.00 93.12 202 MET A CA 1
ATOM 1667 C C . MET A 1 202 ? -8.525 -2.214 20.558 1.00 93.12 202 MET A C 1
ATOM 1669 O O . MET A 1 202 ? -8.509 -1.290 21.372 1.00 93.12 202 MET A O 1
ATOM 1673 N N . ILE A 1 203 ? -9.274 -3.302 20.733 1.00 94.69 203 ILE A N 1
ATOM 1674 C CA . ILE A 1 203 ? -10.055 -3.596 21.933 1.00 94.69 203 ILE A CA 1
ATOM 1675 C C . ILE A 1 203 ? -9.635 -4.949 22.498 1.00 94.69 203 ILE A C 1
ATOM 1677 O O . ILE A 1 203 ? -9.111 -5.803 21.784 1.00 94.69 203 ILE A O 1
ATOM 1681 N N . GLU A 1 204 ? -9.903 -5.161 23.778 1.00 93.94 204 GLU A N 1
ATOM 1682 C CA . GLU A 1 204 ? -9.672 -6.434 24.445 1.00 93.94 204 GLU A CA 1
ATOM 1683 C C . GLU A 1 204 ? -10.885 -6.872 25.250 1.00 93.94 204 GLU A C 1
ATOM 1685 O O . GLU A 1 204 ? -11.650 -6.059 25.777 1.00 93.94 204 GLU A O 1
ATOM 1690 N N . LYS A 1 205 ? -11.065 -8.185 25.337 1.00 91.56 205 LYS A N 1
ATOM 1691 C CA . LYS A 1 205 ? -12.142 -8.792 26.100 1.00 91.56 205 LYS A CA 1
ATOM 1692 C C . LYS A 1 205 ? -11.726 -8.921 27.566 1.00 91.56 205 LYS A C 1
ATOM 1694 O O . LYS A 1 205 ? -10.789 -9.644 27.883 1.00 91.56 205 LYS A O 1
ATOM 1699 N N . THR A 1 206 ? -12.449 -8.254 28.462 1.00 86.81 206 THR A N 1
ATOM 1700 C CA . THR A 1 206 ? -12.162 -8.233 29.912 1.00 86.81 206 THR A CA 1
ATOM 1701 C C . THR A 1 206 ? -13.106 -9.106 30.739 1.00 86.81 206 THR A C 1
ATOM 1703 O O . THR A 1 206 ? -12.908 -9.297 31.935 1.00 86.81 206 THR A O 1
ATOM 1706 N N . GLY A 1 207 ? -14.125 -9.690 30.104 1.00 81.38 207 GLY A N 1
ATOM 1707 C CA . GLY A 1 207 ? -15.035 -10.674 30.694 1.00 81.38 207 GLY A CA 1
ATOM 1708 C C . GLY A 1 207 ? -15.848 -11.383 29.612 1.00 81.38 207 GLY A C 1
ATOM 1709 O O . GLY A 1 207 ? -15.679 -11.098 28.430 1.00 81.38 207 GLY A O 1
ATOM 1710 N N . GLU A 1 208 ? -16.776 -12.277 29.969 1.00 78.38 208 GLU A N 1
ATOM 1711 C CA . GLU A 1 208 ? -17.511 -13.093 28.977 1.00 78.38 208 GLU A CA 1
ATOM 1712 C C . GLU A 1 208 ? -18.200 -12.281 27.867 1.00 78.38 208 GLU A C 1
ATOM 1714 O O . GLU A 1 208 ? -18.296 -12.748 26.728 1.00 78.38 208 GLU A O 1
ATOM 1719 N N . LYS A 1 209 ? -18.663 -11.068 28.191 1.00 85.31 209 LYS A N 1
ATOM 1720 C CA . LYS A 1 209 ? -19.397 -10.164 27.291 1.00 85.31 209 LYS A CA 1
ATOM 1721 C C . LYS A 1 209 ? -18.915 -8.716 27.376 1.00 85.31 209 LYS A C 1
ATOM 1723 O O . LYS A 1 209 ? -19.635 -7.836 26.925 1.00 85.31 209 LYS A O 1
ATOM 1728 N N . SER A 1 210 ? -17.758 -8.452 27.976 1.00 90.25 210 SER A N 1
ATOM 1729 C CA . SER A 1 210 ? -17.271 -7.091 28.233 1.00 90.25 210 SER A CA 1
ATOM 1730 C C . SER A 1 210 ? -15.992 -6.823 27.457 1.00 90.25 210 SER A C 1
ATOM 1732 O O . SER A 1 210 ? -15.087 -7.656 27.462 1.00 90.25 210 SER A O 1
ATOM 1734 N N . TYR A 1 211 ? -15.929 -5.651 26.831 1.00 93.69 211 TYR A N 1
ATOM 1735 C CA . TYR A 1 211 ? -14.776 -5.161 26.087 1.00 93.69 211 TYR A CA 1
ATOM 1736 C C . TYR A 1 211 ? -14.253 -3.861 26.691 1.00 93.69 211 TYR A C 1
ATOM 1738 O O . TYR A 1 211 ? -15.045 -3.043 27.167 1.00 93.69 211 TYR A O 1
ATOM 1746 N N . MET A 1 212 ? -12.940 -3.664 26.626 1.00 93.62 212 MET A N 1
ATOM 1747 C CA . MET A 1 212 ? -12.248 -2.419 26.952 1.00 93.62 212 MET A CA 1
ATOM 1748 C C . MET A 1 212 ? -11.378 -1.972 25.781 1.00 93.62 212 MET A C 1
ATOM 1750 O O . MET A 1 212 ? -10.956 -2.779 24.953 1.00 93.62 212 MET A O 1
ATOM 1754 N N . LEU A 1 213 ? -11.140 -0.669 25.707 1.00 93.62 213 LEU A N 1
ATOM 1755 C CA . LEU A 1 213 ? -10.258 -0.077 24.716 1.00 93.62 213 LEU A CA 1
ATOM 1756 C C . LEU A 1 213 ? -8.806 -0.218 25.188 1.00 93.62 213 LEU A C 1
ATOM 1758 O O . LEU A 1 213 ? -8.493 0.192 26.303 1.00 93.62 213 LEU A O 1
ATOM 1762 N N . LYS A 1 214 ? -7.923 -0.783 24.355 1.00 90.81 214 LYS A N 1
ATOM 1763 C CA . LYS A 1 214 ? -6.512 -0.986 24.737 1.00 90.81 214 LYS A CA 1
ATOM 1764 C C . LYS A 1 214 ? -5.716 0.314 24.809 1.00 90.81 214 LYS A C 1
ATOM 1766 O O . LYS A 1 214 ? -4.751 0.405 25.561 1.00 90.81 214 LYS A O 1
ATOM 1771 N N . GLN A 1 215 ? -6.118 1.313 24.031 1.00 84.88 215 GLN A N 1
ATOM 1772 C CA . GLN A 1 215 ? -5.492 2.629 23.993 1.00 84.88 215 GLN A CA 1
ATOM 1773 C C . GLN A 1 215 ? -6.569 3.707 23.998 1.00 84.88 215 GLN A C 1
ATOM 1775 O O . GLN A 1 215 ? -7.410 3.754 23.106 1.00 84.88 215 GLN A O 1
ATOM 1780 N N . SER A 1 216 ? -6.543 4.584 24.996 1.00 85.81 216 SER A N 1
ATOM 1781 C CA . SER A 1 216 ? -7.470 5.714 25.072 1.00 85.81 216 SE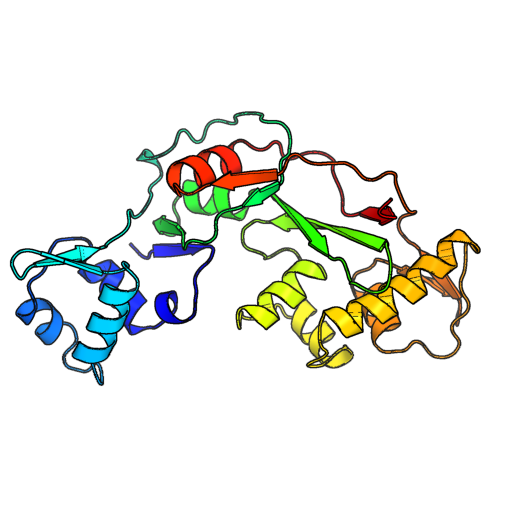R A CA 1
ATOM 1782 C C . SER A 1 216 ? -7.293 6.683 23.904 1.00 85.81 216 SER A C 1
ATOM 1784 O O . SER A 1 216 ? -6.218 6.778 23.311 1.00 85.81 216 SER A O 1
ATOM 1786 N N . PHE A 1 217 ? -8.345 7.450 23.619 1.00 89.69 217 PHE A N 1
ATOM 1787 C CA . PHE A 1 217 ? -8.268 8.574 22.690 1.00 89.69 217 PHE A CA 1
ATOM 1788 C C . PHE A 1 217 ? -7.233 9.597 23.171 1.00 89.69 217 PHE A C 1
ATOM 1790 O O . PHE A 1 217 ? -7.202 9.955 24.350 1.00 89.69 217 PHE A O 1
ATOM 1797 N N . GLN A 1 218 ? -6.409 10.071 22.245 1.00 88.31 218 GLN A N 1
ATOM 1798 C CA . GLN A 1 218 ? -5.365 11.063 22.464 1.00 88.31 218 GLN A CA 1
ATOM 1799 C C . GLN A 1 218 ? -5.687 12.345 21.688 1.00 88.31 218 GLN A C 1
ATOM 1801 O O . GLN A 1 218 ? -6.538 12.355 20.791 1.00 88.31 218 GLN A O 1
ATOM 1806 N N . ALA A 1 219 ? -5.011 13.437 22.053 1.00 84.38 219 ALA A N 1
ATOM 1807 C CA . ALA A 1 219 ? -5.023 14.648 21.241 1.00 84.38 219 ALA A CA 1
ATOM 1808 C C . ALA A 1 219 ? -4.456 14.326 19.851 1.00 84.38 219 ALA A C 1
ATOM 1810 O O . ALA A 1 219 ? -3.527 13.529 19.732 1.00 84.38 219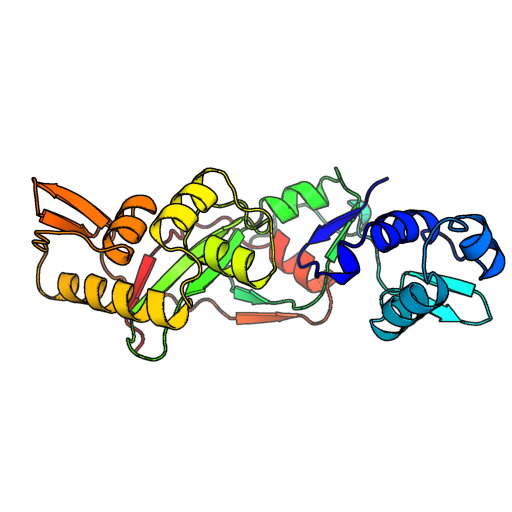 ALA A O 1
ATOM 1811 N N . GLU A 1 220 ? -5.037 14.913 18.807 1.00 81.62 220 GLU A N 1
ATOM 1812 C CA . GLU A 1 220 ? -4.533 14.703 17.454 1.00 81.62 220 GLU A CA 1
ATOM 1813 C C . GLU A 1 220 ? -3.132 15.308 17.319 1.00 81.62 220 GLU A C 1
ATOM 1815 O O . GLU A 1 220 ? -2.931 16.494 17.578 1.00 81.62 220 GLU A O 1
ATOM 1820 N N . GLU A 1 221 ? -2.169 14.481 16.913 1.00 79.12 221 GLU A N 1
ATOM 1821 C CA . GLU A 1 221 ? -0.842 14.945 16.530 1.00 79.12 221 GLU A CA 1
ATOM 1822 C C . GLU A 1 221 ? -0.860 15.273 15.034 1.00 79.12 221 GLU A C 1
ATOM 1824 O O . GLU A 1 221 ? -0.921 14.388 14.173 1.00 79.12 221 GLU A O 1
ATOM 1829 N N . GLU A 1 222 ? -0.838 16.567 14.714 1.00 78.25 222 GLU A N 1
ATOM 1830 C CA . GLU A 1 222 ? -0.768 17.040 13.334 1.00 78.25 222 GLU A CA 1
ATOM 1831 C C . GLU A 1 222 ? 0.650 16.861 12.786 1.00 78.25 222 GLU A C 1
ATOM 1833 O O . GLU A 1 222 ? 1.527 17.712 12.940 1.00 78.25 222 GLU A O 1
ATOM 1838 N N . LEU A 1 223 ? 0.877 15.730 12.118 1.00 84.38 223 LEU A N 1
ATOM 1839 C CA . LEU A 1 223 ? 2.098 15.531 11.349 1.00 84.38 223 LEU A CA 1
ATOM 1840 C C . LEU A 1 223 ? 2.040 16.361 10.059 1.00 84.38 223 LEU A C 1
ATOM 1842 O O . LEU A 1 223 ? 1.050 16.270 9.323 1.00 84.38 223 LEU A O 1
ATOM 1846 N N . PRO A 1 224 ? 3.101 17.118 9.725 1.00 88.81 224 PRO A N 1
ATOM 1847 C CA . PRO A 1 224 ? 3.140 17.882 8.490 1.00 88.81 224 PRO A CA 1
ATOM 1848 C C . PRO A 1 224 ? 3.026 16.936 7.292 1.00 88.81 224 PRO A C 1
ATOM 1850 O O . PRO A 1 224 ? 3.725 15.922 7.209 1.00 88.81 224 PRO A O 1
ATOM 1853 N N . VAL A 1 225 ? 2.140 17.276 6.358 1.00 91.00 225 VAL A N 1
ATOM 1854 C CA . VAL A 1 225 ? 1.971 16.538 5.104 1.00 91.00 225 VAL A CA 1
ATOM 1855 C C . VAL A 1 225 ? 2.897 17.138 4.054 1.00 91.00 225 VAL A C 1
ATOM 1857 O O . VAL A 1 225 ? 2.865 18.341 3.803 1.00 91.00 225 VAL A O 1
ATOM 1860 N N . GLN A 1 226 ? 3.711 16.299 3.422 1.00 93.06 226 GLN A N 1
ATOM 1861 C CA . GLN A 1 226 ? 4.619 16.698 2.351 1.00 93.06 226 GLN A CA 1
ATOM 1862 C C . GLN A 1 226 ? 4.362 15.829 1.123 1.00 93.06 226 GLN A C 1
ATOM 1864 O O . GLN A 1 226 ? 4.437 14.605 1.191 1.00 93.06 226 GLN A O 1
ATOM 1869 N N . THR A 1 227 ? 4.053 16.463 -0.005 1.00 94.56 227 THR A N 1
ATOM 1870 C CA . THR A 1 227 ? 3.807 15.767 -1.275 1.00 94.56 227 THR A CA 1
ATOM 1871 C C . THR A 1 227 ? 4.998 15.952 -2.200 1.00 94.56 227 THR A C 1
ATOM 1873 O O . THR A 1 227 ? 5.507 17.064 -2.345 1.00 94.56 227 THR A O 1
ATOM 1876 N N . PHE A 1 228 ? 5.425 14.869 -2.840 1.00 95.38 228 PHE A N 1
ATOM 1877 C CA . PHE A 1 228 ? 6.572 14.846 -3.737 1.00 95.38 228 PHE A CA 1
ATOM 1878 C C . PHE A 1 228 ? 6.130 14.491 -5.151 1.00 95.38 228 PHE A C 1
ATOM 1880 O O . PHE A 1 228 ? 5.250 13.662 -5.359 1.00 95.38 228 PHE A O 1
ATOM 1887 N N . THR A 1 229 ? 6.788 15.097 -6.133 1.00 93.88 229 THR A N 1
ATOM 1888 C CA . THR A 1 229 ? 6.655 14.738 -7.553 1.00 93.88 229 THR A CA 1
ATOM 1889 C C . THR A 1 229 ? 7.895 14.015 -8.078 1.00 93.88 229 THR A C 1
ATOM 1891 O O . THR A 1 229 ? 7.810 13.280 -9.059 1.00 93.88 229 THR A O 1
ATOM 1894 N N . ASP A 1 230 ? 9.037 14.187 -7.407 1.00 94.06 230 ASP A N 1
ATOM 1895 C CA . ASP A 1 230 ? 10.290 13.505 -7.708 1.00 94.06 230 ASP A CA 1
ATOM 1896 C C . ASP A 1 230 ? 10.484 12.292 -6.777 1.00 94.06 230 ASP A C 1
ATOM 1898 O O . ASP A 1 230 ? 10.559 12.471 -5.554 1.00 94.06 230 ASP A O 1
ATOM 1902 N N . PRO A 1 231 ? 10.612 11.065 -7.319 1.00 95.00 231 PRO A N 1
ATOM 1903 C CA . PRO A 1 231 ? 10.841 9.880 -6.500 1.00 95.00 231 PRO A CA 1
ATOM 1904 C C . PRO A 1 231 ? 12.154 9.957 -5.718 1.00 95.00 231 PRO A C 1
ATOM 1906 O O . PRO A 1 231 ? 12.227 9.430 -4.610 1.00 95.00 231 PRO A O 1
ATOM 1909 N N . LYS A 1 232 ? 13.196 10.619 -6.245 1.00 94.81 232 LYS A N 1
ATOM 1910 C CA . LYS A 1 232 ? 14.483 10.702 -5.544 1.00 94.81 232 LYS A CA 1
ATOM 1911 C C . LYS A 1 232 ? 14.364 11.543 -4.271 1.00 94.81 232 LYS A C 1
ATOM 1913 O O . LYS A 1 232 ? 14.793 11.091 -3.210 1.00 94.81 232 LYS A O 1
ATOM 1918 N N . ALA A 1 233 ? 13.745 12.718 -4.354 1.00 94.38 233 ALA A N 1
ATOM 1919 C CA . ALA A 1 233 ? 13.455 13.560 -3.195 1.00 94.38 233 ALA A CA 1
ATOM 1920 C C . ALA A 1 233 ? 12.557 12.847 -2.171 1.00 94.38 233 ALA A C 1
ATOM 1922 O O . ALA A 1 233 ? 12.839 12.901 -0.973 1.00 94.38 233 ALA A O 1
ATOM 1923 N N . PHE A 1 234 ? 11.529 12.125 -2.634 1.00 95.19 234 PHE A N 1
ATOM 1924 C CA . PHE A 1 234 ? 10.673 11.325 -1.758 1.00 95.19 234 PHE A CA 1
ATOM 1925 C C . PHE A 1 234 ? 11.474 10.270 -0.986 1.00 95.19 234 PHE A C 1
ATOM 1927 O O . PHE A 1 234 ? 11.406 10.222 0.239 1.00 95.19 234 PHE A O 1
ATOM 1934 N N . ILE A 1 235 ? 12.280 9.457 -1.680 1.00 94.44 235 ILE A N 1
ATOM 1935 C CA . ILE A 1 235 ? 13.094 8.406 -1.050 1.00 94.44 235 ILE A CA 1
ATOM 1936 C C . ILE A 1 235 ? 14.074 9.022 -0.044 1.00 94.44 235 ILE A C 1
ATOM 1938 O O . ILE A 1 235 ? 14.234 8.494 1.052 1.00 94.44 235 ILE A O 1
ATOM 1942 N N . GLN A 1 236 ? 14.703 10.156 -0.372 1.00 92.88 236 GLN A N 1
ATOM 1943 C CA . GLN A 1 236 ? 15.591 10.859 0.560 1.00 92.88 236 GLN A CA 1
ATOM 1944 C C . GLN A 1 236 ? 14.866 11.278 1.840 1.00 92.88 236 GLN A C 1
ATOM 1946 O O . GLN A 1 236 ? 15.363 11.006 2.932 1.00 92.88 236 GLN A O 1
ATOM 1951 N N . ALA A 1 237 ? 13.694 11.902 1.714 1.00 92.31 237 ALA A N 1
ATOM 1952 C CA . ALA A 1 237 ? 12.887 12.301 2.860 1.00 92.31 237 ALA A CA 1
ATOM 1953 C C . ALA A 1 237 ? 12.434 11.079 3.676 1.00 92.31 237 ALA A C 1
ATOM 1955 O O . ALA A 1 237 ? 12.561 11.079 4.898 1.00 92.31 237 ALA A O 1
ATOM 1956 N N . GLN A 1 238 ? 12.003 10.010 3.002 1.00 92.12 238 GLN A N 1
ATOM 1957 C CA . GLN A 1 238 ? 11.543 8.768 3.618 1.00 92.12 238 GLN A CA 1
ATOM 1958 C C . GLN A 1 238 ? 12.648 8.069 4.427 1.00 92.12 238 GLN A C 1
ATOM 1960 O O . GLN A 1 238 ? 12.412 7.625 5.548 1.00 92.12 238 GLN A O 1
ATOM 1965 N N . LEU A 1 239 ? 13.877 8.018 3.902 1.00 91.06 239 LEU A N 1
ATOM 1966 C CA . LEU A 1 239 ? 15.039 7.439 4.590 1.00 91.06 239 LEU A CA 1
ATOM 1967 C C . LEU A 1 239 ? 15.566 8.297 5.750 1.00 91.06 239 LEU A C 1
ATOM 1969 O O . LEU A 1 239 ? 16.319 7.790 6.588 1.00 91.06 239 LEU A O 1
ATOM 1973 N N . ALA A 1 240 ? 15.217 9.584 5.763 1.00 88.25 240 ALA A N 1
ATOM 1974 C CA . ALA A 1 240 ? 15.656 10.561 6.749 1.00 88.25 240 ALA A CA 1
ATOM 1975 C C . ALA A 1 240 ? 14.666 10.747 7.908 1.00 88.25 240 ALA A C 1
ATOM 1977 O O . ALA A 1 240 ? 14.988 11.459 8.858 1.00 88.25 240 ALA A O 1
ATOM 1978 N N . GLN A 1 241 ? 13.475 10.145 7.856 1.00 83.88 241 GLN A N 1
ATOM 1979 C CA . GLN A 1 241 ? 12.527 10.215 8.967 1.00 83.88 241 GLN A CA 1
ATOM 1980 C C . GLN A 1 241 ? 13.073 9.470 10.190 1.00 83.88 241 GLN A C 1
ATOM 1982 O O . GLN A 1 241 ? 13.585 8.353 10.081 1.00 83.88 241 GLN A O 1
ATOM 1987 N N . GLN A 1 242 ? 12.952 10.076 11.372 1.00 67.62 242 GLN A N 1
ATOM 1988 C CA . GLN A 1 242 ? 13.284 9.397 12.622 1.00 67.62 242 GLN A CA 1
ATOM 1989 C C . GLN A 1 242 ? 12.351 8.204 12.859 1.00 67.62 242 GLN A C 1
ATOM 1991 O O . GLN A 1 242 ? 11.130 8.336 12.774 1.00 67.62 242 GLN A O 1
ATOM 1996 N N . GLN A 1 243 ? 12.922 7.065 13.263 1.00 64.69 243 GLN A N 1
ATOM 1997 C CA . GLN A 1 243 ? 12.172 5.994 13.923 1.00 64.69 243 GLN A CA 1
ATOM 1998 C C . GLN A 1 243 ? 11.730 6.514 15.296 1.00 64.69 243 GLN A C 1
ATOM 2000 O O . GLN A 1 243 ? 12.467 6.445 16.276 1.00 64.69 243 GLN A O 1
ATOM 2005 N N . THR A 1 244 ? 10.577 7.170 15.330 1.00 58.81 244 THR A N 1
ATOM 2006 C CA . THR A 1 244 ? 10.059 7.849 16.519 1.00 58.81 244 THR A CA 1
ATOM 2007 C C . THR A 1 244 ? 9.333 6.873 17.447 1.00 58.81 244 THR A C 1
ATOM 2009 O O . THR A 1 244 ? 8.941 5.784 17.042 1.00 58.81 244 THR A O 1
ATOM 2012 N N . SER A 1 245 ? 9.087 7.304 18.686 1.00 56.44 245 SER A N 1
ATOM 2013 C CA . SER A 1 245 ? 8.210 6.649 19.670 1.00 56.44 245 SER A CA 1
ATOM 2014 C C . SER A 1 245 ? 6.714 6.892 19.423 1.00 56.44 245 SER A C 1
ATOM 2016 O O . SER A 1 245 ? 5.918 6.790 20.355 1.00 56.44 245 SER A O 1
ATOM 2018 N N . VAL A 1 246 ? 6.322 7.295 18.210 1.00 62.88 246 VAL A N 1
ATOM 2019 C CA . VAL A 1 246 ? 4.901 7.366 17.861 1.00 62.88 246 VAL A CA 1
ATOM 2020 C C . VAL A 1 246 ? 4.421 5.915 17.786 1.00 62.88 246 VAL A C 1
ATOM 2022 O O . VAL A 1 246 ? 5.146 5.028 17.328 1.00 62.88 246 VAL A O 1
ATOM 2025 N N . HIS A 1 247 ? 3.222 5.663 18.281 1.00 75.19 247 HIS A N 1
ATOM 2026 C CA . HIS A 1 247 ? 2.554 4.370 18.203 1.00 75.19 247 HIS A CA 1
ATOM 2027 C C . HIS A 1 247 ? 1.214 4.566 17.508 1.00 75.19 247 HIS A C 1
ATOM 2029 O O . HIS A 1 247 ? 0.774 5.702 17.344 1.00 75.19 247 HIS A O 1
ATOM 2035 N N . ASP A 1 248 ? 0.558 3.479 17.117 1.00 86.75 248 ASP A N 1
ATOM 2036 C CA . ASP A 1 248 ? -0.839 3.554 16.697 1.00 86.75 248 ASP A CA 1
ATOM 2037 C C . ASP A 1 248 ? -1.657 4.245 17.800 1.00 86.75 248 ASP A C 1
ATOM 2039 O O . ASP A 1 248 ? -1.402 4.026 18.988 1.00 86.75 248 ASP A O 1
ATOM 2043 N N . TYR A 1 249 ? -2.587 5.120 17.416 1.00 89.56 249 TYR A N 1
ATOM 2044 C CA . TYR A 1 249 ? -3.432 5.838 18.368 1.00 89.56 249 TYR A CA 1
ATOM 2045 C C . TYR A 1 249 ? -4.762 6.273 17.749 1.00 89.56 249 TYR A C 1
ATOM 2047 O O . TYR A 1 249 ? -4.964 6.284 16.533 1.00 89.56 249 TYR A O 1
ATOM 2055 N N . LEU A 1 250 ? -5.693 6.645 18.623 1.00 91.75 250 LEU A N 1
ATOM 2056 C CA . LEU A 1 250 ? -7.032 7.104 18.272 1.00 91.75 250 LEU A CA 1
ATOM 2057 C C . LEU A 1 250 ? -7.152 8.588 18.588 1.00 91.75 250 LEU A C 1
ATOM 2059 O O . LEU A 1 250 ? -6.788 9.000 19.687 1.00 91.75 250 LEU A O 1
ATOM 2063 N N . SER A 1 251 ? -7.723 9.381 17.686 1.00 92.25 251 SER A N 1
ATOM 2064 C CA . SER A 1 251 ? -8.096 10.767 17.987 1.00 92.25 251 SER A CA 1
ATOM 2065 C C . SER A 1 251 ? -9.519 11.079 17.536 1.00 92.25 251 SER A C 1
ATOM 2067 O O . SER A 1 251 ? -10.151 10.318 16.799 1.00 92.25 251 SER A O 1
ATOM 2069 N N . ILE A 1 252 ? -10.043 12.202 18.021 1.00 89.06 252 ILE A N 1
ATOM 2070 C CA . ILE A 1 252 ? -11.297 12.787 17.553 1.00 89.06 252 ILE A CA 1
ATOM 2071 C C . ILE A 1 252 ? -10.916 14.023 16.743 1.00 89.06 252 ILE A C 1
ATOM 2073 O O . ILE A 1 252 ? -10.281 14.928 17.278 1.00 89.06 252 ILE A O 1
ATOM 2077 N N . GLY A 1 253 ? -11.278 14.042 15.464 1.00 76.81 253 GLY A N 1
ATOM 2078 C CA . GLY A 1 253 ? -11.177 15.218 14.613 1.00 76.81 253 GLY A CA 1
ATOM 2079 C C . GLY A 1 253 ? -12.061 16.338 15.155 1.00 76.81 253 GLY A C 1
ATOM 2080 O O . GLY A 1 253 ? -13.213 16.089 15.528 1.00 76.81 253 GLY A O 1
ATOM 2081 N N . GLY A 1 254 ? -11.479 17.535 15.239 1.00 55.53 254 GLY A N 1
ATOM 2082 C CA . GLY A 1 254 ? -12.188 18.772 15.573 1.00 55.53 254 GLY A CA 1
ATOM 2083 C C . GLY A 1 254 ? -13.184 19.201 14.507 1.00 55.53 254 GLY A C 1
ATOM 2084 O O . GLY A 1 254 ? -13.039 18.764 13.342 1.00 55.53 254 GLY A O 1
#

Radius of gyration: 22.16 Å; chains: 1; bounding box: 49×35×64 Å

pLDDT: mean 90.49, std 6.9, range [55.53, 96.81]

InterPro domains:
  IPR014924 Protein of unknown function DUF1803 [PF08820] (10-107)